Protein AF-A0A843VRK2-F1 (afdb_monomer)

Solvent-accessible surface area (backbone atoms only — not comparable to full-atom values): 10814 Å² total; per-residue (Å²): 115,76,70,59,56,54,51,54,52,50,52,51,48,55,54,48,51,53,49,52,50,52,53,49,50,50,49,50,52,51,49,48,57,48,50,57,52,66,73,68,62,77,89,75,84,83,73,92,74,79,99,64,87,64,80,55,66,66,62,36,52,56,46,48,55,54,50,51,53,52,49,52,51,52,51,49,52,48,22,69,77,65,75,38,92,42,76,49,79,44,76,44,101,82,72,52,76,46,75,50,42,76,67,56,57,67,60,54,50,52,51,46,50,55,53,52,54,67,62,30,80,81,56,84,84,60,64,62,65,55,47,50,55,54,49,48,54,52,50,51,53,50,49,53,52,51,54,50,51,53,37,43,76,72,71,38,79,58,89,80,57,53,72,68,58,48,54,52,50,51,52,51,51,52,51,52,49,52,50,64,74,71,107

Nearest PDB structures (foldseek):
  3p57-assembly1_D  TM=9.681E-01  e=3.710E-07  Homo sapiens
  1egw-assembly1_B  TM=9.717E-01  e=6.680E-07  Homo sapiens
  3p57-assembly1_I  TM=9.706E-01  e=7.613E-07  Homo sapiens
  6wc2-assembly2_C  TM=9.576E-01  e=6.258E-07  Homo sapiens
  1hbx-assembly1_A  TM=6.195E-01  e=8.417E-05  Homo sapiens

Mean predicted aligned error: 18.7 Å

Secondary structure (DSSP, 8-state):
-HHHHHHHHHHHHHHHHHHHHHHHHHHHHHHHHHHHHHHS---S------SS---SHHHHHHHHHHHHHHHHHHHHHHHHHHT---EEEEE-TTS-EEEEESS-HHHHHHHHHHHHHHHGGGS--SHHHHHHHHHHHHHHHHHHHHHHHHHHHTT-SGGGS-HHHHHHHHHHHHHHHHHHHH-

Foldseek 3Di:
DVVVVVVVVVVVVVVVVVVVVVVVVVVVVVVVVVVVVVVVDDDDDDDDDDPDDDPDPVVNVVVCVVVVVVVLVVQVCCCVVVVDWDKDWDADPVRDIDIDTPDDPVVVVVVCCVVVVVVCVVPDDPCVVVVVVVVVVVVVVVVVVVVVLVCVLVVHPCVVDDPVRVVVSVVVVVVVVVVVVVD

pLDDT: mean 79.75, std 17.17, range [44.34, 97.88]

Structure (mmCIF, N/CA/C/O backbone):
data_AF-A0A843VRK2-F1
#
_entry.id   AF-A0A843VRK2-F1
#
loop_
_atom_site.group_PDB
_atom_site.id
_atom_site.type_symbol
_atom_site.label_atom_id
_atom_site.label_alt_id
_atom_site.label_comp_id
_atom_site.label_asym_id
_atom_site.label_entity_id
_atom_site.label_seq_id
_atom_site.pdbx_PDB_ins_code
_atom_site.Cartn_x
_atom_site.Cartn_y
_atom_site.Cartn_z
_atom_site.occupancy
_atom_site.B_iso_or_equiv
_atom_site.auth_seq_id
_atom_site.auth_comp_id
_atom_site.auth_asym_id
_atom_site.auth_atom_id
_atom_site.pdbx_PDB_model_num
ATOM 1 N N . ARG A 1 1 ? -8.312 49.430 -3.676 1.00 52.38 1 ARG A N 1
ATOM 2 C CA . ARG A 1 1 ? -6.939 48.873 -3.662 1.00 52.38 1 ARG A CA 1
ATOM 3 C C . ARG A 1 1 ? -6.933 47.421 -3.197 1.00 52.38 1 ARG A C 1
ATOM 5 O O . ARG A 1 1 ? -6.592 46.606 -4.023 1.00 52.38 1 ARG A O 1
ATOM 12 N N . ARG A 1 2 ? -7.459 47.076 -2.011 1.00 51.38 2 ARG A N 1
ATOM 13 C CA . ARG A 1 2 ? -7.512 45.672 -1.534 1.00 51.38 2 ARG A CA 1
ATOM 14 C C . ARG A 1 2 ? -8.306 44.677 -2.403 1.00 51.38 2 ARG A C 1
ATOM 16 O O . ARG A 1 2 ? -7.932 43.524 -2.470 1.00 51.38 2 ARG A O 1
ATOM 23 N N . ARG A 1 3 ? -9.363 45.120 -3.098 1.00 48.84 3 ARG A N 1
ATOM 24 C CA . ARG A 1 3 ? -10.194 44.232 -3.938 1.00 48.84 3 ARG A CA 1
ATOM 25 C C . ARG A 1 3 ? -9.511 43.772 -5.237 1.00 48.84 3 ARG A C 1
ATOM 27 O O . ARG A 1 3 ? -9.837 42.711 -5.731 1.00 48.84 3 ARG A O 1
ATOM 34 N N . GLY A 1 4 ? -8.576 44.562 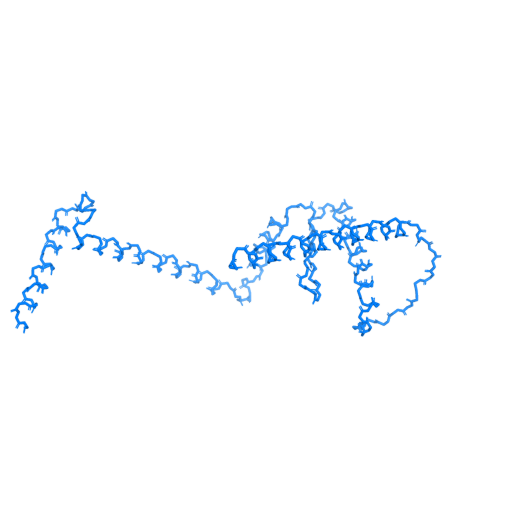-5.771 1.00 54.19 4 GLY A N 1
ATOM 35 C CA . GLY A 1 4 ? -7.845 44.192 -6.992 1.00 54.19 4 GLY A CA 1
ATOM 36 C C . GLY A 1 4 ? -6.691 43.223 -6.725 1.00 54.19 4 GLY A C 1
ATOM 37 O O . GLY A 1 4 ? -6.343 42.443 -7.595 1.00 54.19 4 GLY A O 1
ATOM 38 N N . GLU A 1 5 ? -6.135 43.239 -5.511 1.00 57.22 5 GLU A N 1
ATOM 39 C CA . GLU A 1 5 ? -5.071 42.311 -5.097 1.00 57.22 5 GLU A CA 1
ATOM 40 C C . GLU A 1 5 ? -5.627 40.894 -4.861 1.00 57.22 5 GLU A C 1
ATOM 42 O O . GLU A 1 5 ? -4.963 39.916 -5.187 1.00 57.22 5 GLU A O 1
ATOM 47 N N . GLU A 1 6 ? -6.864 40.775 -4.361 1.00 56.62 6 GLU A N 1
ATOM 48 C CA . GLU A 1 6 ? -7.552 39.482 -4.214 1.00 56.62 6 GLU A CA 1
ATOM 49 C C . GLU A 1 6 ? -7.932 38.869 -5.575 1.00 56.62 6 GLU A C 1
ATOM 51 O O . GLU A 1 6 ? -7.771 37.666 -5.763 1.00 56.62 6 GLU A O 1
ATOM 56 N N . GLU A 1 7 ? -8.365 39.689 -6.540 1.00 55.88 7 GLU A N 1
ATOM 57 C CA . GLU A 1 7 ? -8.680 39.236 -7.906 1.00 55.88 7 GLU A CA 1
ATOM 58 C C . GLU A 1 7 ? -7.418 38.747 -8.649 1.00 55.88 7 GLU A C 1
ATOM 60 O O . GLU A 1 7 ? -7.457 37.703 -9.298 1.00 55.88 7 GLU A O 1
ATOM 65 N N . GLU A 1 8 ? -6.271 39.419 -8.488 1.00 58.78 8 GLU A N 1
ATOM 66 C CA . GLU A 1 8 ? -4.993 38.978 -9.075 1.00 58.78 8 GLU A 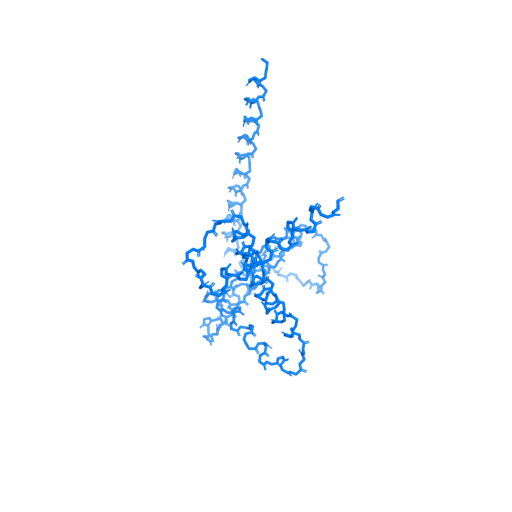CA 1
ATOM 67 C C . GLU A 1 8 ? -4.447 37.684 -8.429 1.00 58.78 8 GLU A C 1
ATOM 69 O O . GLU A 1 8 ? -3.868 36.837 -9.118 1.00 58.78 8 GLU A O 1
ATOM 74 N N . GLU A 1 9 ? -4.643 37.481 -7.119 1.00 63.19 9 GLU A N 1
ATOM 75 C CA . GLU A 1 9 ? -4.263 36.228 -6.448 1.00 63.19 9 GLU A CA 1
ATOM 76 C C . GLU A 1 9 ? -5.151 35.044 -6.860 1.00 63.19 9 GLU A C 1
ATOM 78 O O . GLU A 1 9 ? -4.657 33.918 -7.016 1.00 63.19 9 GLU A O 1
ATOM 83 N N . GLU A 1 10 ? -6.450 35.283 -7.049 1.00 63.47 10 GLU A N 1
ATOM 84 C CA . GLU A 1 10 ? -7.400 34.265 -7.498 1.00 63.47 10 GLU A CA 1
ATOM 85 C C . GLU A 1 10 ? -7.130 33.869 -8.959 1.00 63.47 10 GLU A C 1
ATOM 87 O O . GLU A 1 10 ? -7.030 32.676 -9.263 1.00 63.47 10 GLU A O 1
ATOM 92 N N . GLU A 1 11 ? -6.861 34.839 -9.840 1.00 62.69 11 GLU A N 1
ATOM 93 C CA . GLU A 1 11 ? -6.415 34.575 -11.214 1.00 62.69 11 GLU A CA 1
ATOM 94 C C . GLU A 1 11 ? -5.099 33.780 -11.254 1.00 62.69 11 GLU A C 1
ATOM 96 O O . GLU A 1 11 ? -4.959 32.841 -12.047 1.00 62.69 11 GLU A O 1
ATOM 101 N N . GLY A 1 12 ? -4.154 34.081 -10.357 1.00 66.69 12 GLY A N 1
ATOM 102 C CA . GLY A 1 12 ? -2.897 33.343 -10.228 1.00 66.69 12 GLY A CA 1
ATOM 103 C C . GLY A 1 12 ? -3.076 31.883 -9.790 1.00 66.69 12 GLY A C 1
ATOM 104 O O . GLY A 1 12 ? -2.354 31.002 -10.271 1.00 66.69 12 GLY A O 1
ATOM 105 N N . ARG A 1 13 ? -4.051 31.587 -8.916 1.00 64.69 13 ARG A N 1
ATOM 106 C CA . ARG A 1 13 ? -4.392 30.202 -8.534 1.00 64.69 13 ARG A CA 1
ATOM 107 C C . ARG A 1 13 ? -5.049 29.443 -9.673 1.00 64.69 13 ARG A C 1
ATOM 109 O O . ARG A 1 13 ? -4.614 28.333 -9.965 1.00 64.69 13 ARG A O 1
ATOM 116 N N . VAL A 1 14 ? -6.016 30.056 -10.351 1.00 65.50 14 VAL A N 1
ATOM 117 C CA . VAL A 1 14 ? -6.718 29.431 -11.481 1.00 65.50 14 VAL A CA 1
ATOM 118 C C . VAL A 1 14 ? -5.747 29.138 -12.630 1.00 65.50 14 VAL A C 1
ATOM 120 O O . VAL A 1 14 ? -5.799 28.067 -13.232 1.00 65.50 14 VAL A O 1
ATOM 123 N N . GLN A 1 15 ? -4.794 30.035 -12.907 1.00 62.19 15 GLN A N 1
ATOM 124 C CA . GLN A 1 15 ? -3.742 29.783 -13.898 1.00 62.19 15 GLN A CA 1
ATOM 125 C C . GLN A 1 15 ? -2.796 28.648 -13.490 1.00 62.19 15 GLN A C 1
ATOM 127 O O . GLN A 1 15 ? -2.329 27.897 -14.349 1.00 62.19 15 GLN A O 1
ATOM 132 N N . ARG A 1 16 ? -2.507 28.505 -12.193 1.00 64.25 16 ARG A N 1
ATOM 133 C CA . ARG A 1 16 ? -1.656 27.428 -11.682 1.00 64.25 16 ARG A CA 1
ATOM 134 C C . ARG A 1 16 ? -2.356 26.074 -11.737 1.00 64.25 16 ARG A C 1
ATOM 136 O O . ARG A 1 16 ? -1.746 25.125 -12.213 1.00 64.25 16 ARG A O 1
ATOM 143 N N . GLU A 1 17 ? -3.615 26.000 -11.318 1.00 63.44 17 GLU A N 1
ATOM 144 C CA . GLU A 1 17 ? -4.422 24.775 -11.390 1.00 63.44 17 GLU A CA 1
ATOM 145 C C . GLU A 1 17 ? -4.614 24.327 -12.839 1.00 63.44 17 GLU A C 1
ATOM 147 O O . GLU A 1 17 ? -4.363 23.171 -13.161 1.00 63.44 17 GLU A O 1
ATOM 152 N N . ARG A 1 18 ? -4.920 25.256 -13.751 1.00 59.31 18 ARG A N 1
ATOM 153 C CA . ARG A 1 18 ? -5.046 24.948 -15.182 1.00 59.31 18 ARG A CA 1
ATOM 154 C C . ARG A 1 18 ? -3.744 24.426 -15.793 1.00 59.31 18 ARG A C 1
ATOM 156 O O . ARG A 1 18 ? -3.765 23.528 -16.627 1.00 59.31 18 ARG A O 1
ATOM 163 N N . ARG A 1 19 ? -2.599 24.960 -15.359 1.00 64.31 19 ARG A N 1
ATOM 164 C CA . ARG A 1 19 ? -1.278 24.476 -15.778 1.00 64.31 19 ARG A CA 1
ATOM 165 C C . ARG A 1 19 ? -0.959 23.099 -15.194 1.00 64.31 19 ARG A C 1
ATOM 167 O O . ARG A 1 19 ? -0.334 22.289 -15.870 1.00 64.31 19 ARG A O 1
ATOM 174 N N . GLU A 1 20 ? -1.378 22.830 -13.961 1.00 65.00 20 GLU A N 1
ATOM 175 C CA . GLU A 1 20 ? -1.233 21.517 -13.327 1.00 65.00 20 GLU A CA 1
ATOM 176 C C . GLU A 1 20 ? -2.121 20.464 -14.022 1.00 65.00 20 GLU A C 1
ATOM 178 O O . GLU A 1 20 ? -1.639 19.368 -14.310 1.00 65.00 20 GLU A O 1
ATOM 183 N N . GLU A 1 21 ? -3.354 20.809 -14.404 1.00 65.44 21 GLU A N 1
ATOM 184 C CA . GLU A 1 21 ? -4.248 19.945 -15.192 1.00 65.44 21 GLU A CA 1
ATOM 185 C C . GLU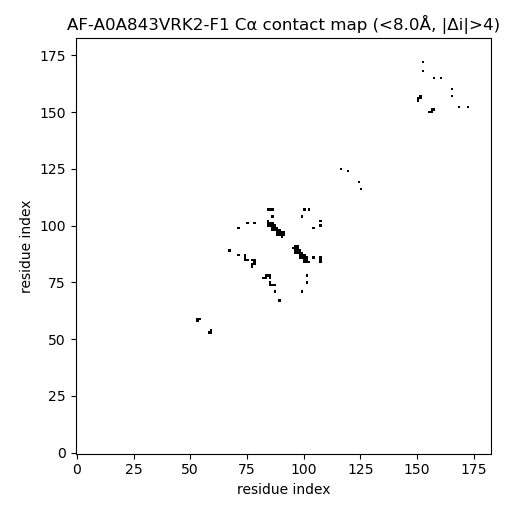 A 1 21 ? -3.710 19.672 -16.606 1.00 65.44 21 GLU A C 1
ATOM 187 O O . GLU A 1 21 ? -3.702 18.522 -17.053 1.00 65.44 21 GLU A O 1
ATOM 192 N N . GLU A 1 22 ? -3.191 20.691 -17.300 1.00 64.56 22 GLU A N 1
ATOM 193 C CA . GLU A 1 22 ? -2.545 20.526 -18.610 1.00 64.56 22 GLU A CA 1
ATOM 194 C C . GLU A 1 22 ? -1.286 19.644 -18.514 1.00 64.56 22 GLU A C 1
ATOM 196 O O . GLU A 1 22 ? -1.071 18.770 -19.359 1.00 64.56 22 GLU A O 1
ATOM 201 N N . GLU A 1 23 ? -0.477 19.796 -17.459 1.00 65.12 23 GLU A N 1
ATOM 202 C CA . GLU A 1 23 ? 0.675 18.924 -17.201 1.00 65.12 23 GLU A CA 1
ATOM 203 C C . GLU A 1 23 ? 0.248 17.474 -16.900 1.00 65.12 23 GLU A C 1
ATOM 205 O O . GLU A 1 23 ? 0.913 16.530 -17.349 1.00 65.12 23 GLU A O 1
ATOM 210 N N . GLU A 1 24 ? -0.870 17.262 -16.196 1.00 61.25 24 GLU A N 1
ATOM 211 C CA . GLU A 1 24 ? -1.428 15.930 -15.941 1.00 61.25 24 GLU A CA 1
ATOM 212 C C . GLU A 1 24 ? -2.008 15.275 -17.202 1.00 61.25 24 GLU A C 1
ATOM 214 O O . GLU A 1 24 ? -1.753 14.086 -17.442 1.00 61.25 24 GLU A O 1
ATOM 219 N N . GLU A 1 25 ? -2.732 16.019 -18.042 1.00 60.72 25 GLU A N 1
ATOM 220 C CA . GLU A 1 25 ? -3.236 15.532 -19.329 1.00 60.72 25 GLU A CA 1
ATOM 221 C C . GLU A 1 25 ? -2.097 15.229 -20.307 1.00 60.72 25 GLU A C 1
ATOM 223 O O . GLU A 1 25 ? -2.097 14.175 -20.957 1.00 60.72 25 GLU A O 1
ATOM 228 N N . GLU A 1 26 ? -1.068 16.077 -20.367 1.00 62.19 26 GLU A N 1
ATOM 229 C CA . GLU A 1 26 ? 0.138 15.795 -21.139 1.00 62.19 26 GLU A CA 1
ATOM 230 C C . GLU A 1 26 ? 0.871 14.561 -20.607 1.00 62.19 26 GLU A C 1
ATOM 232 O O . GLU A 1 26 ? 1.355 13.741 -21.396 1.00 62.19 26 GLU A O 1
ATOM 237 N N . GLU A 1 27 ? 0.944 14.374 -19.285 1.00 63.38 27 GLU A N 1
ATOM 238 C CA . GLU A 1 27 ? 1.549 13.186 -18.688 1.00 63.38 27 GLU A CA 1
ATOM 239 C C . GLU A 1 27 ? 0.720 11.930 -18.997 1.00 63.38 27 GLU A C 1
ATOM 241 O O . GLU A 1 27 ? 1.289 10.882 -19.323 1.00 63.38 27 GLU A O 1
ATOM 246 N N . LYS A 1 28 ? -0.613 12.021 -18.962 1.00 57.16 28 LYS A N 1
ATOM 247 C CA . LYS A 1 28 ? -1.547 10.941 -19.314 1.00 57.16 28 LYS A CA 1
ATOM 248 C C . LYS A 1 28 ? -1.437 10.580 -20.794 1.00 57.16 28 LYS A C 1
ATOM 250 O O . LYS A 1 28 ? -1.245 9.409 -21.117 1.00 57.16 28 LYS A O 1
ATOM 255 N N . SER A 1 29 ? -1.393 11.576 -21.671 1.00 46.78 29 SER A N 1
ATOM 256 C CA . SER A 1 29 ? -1.209 11.415 -23.114 1.00 46.78 29 SER A CA 1
ATOM 257 C C . SER A 1 29 ? 0.194 10.903 -23.472 1.00 46.78 29 SER A C 1
ATOM 259 O O . SER A 1 29 ? 0.362 10.070 -24.365 1.00 46.78 29 SER A O 1
ATOM 261 N N . ARG A 1 30 ? 1.245 11.321 -22.750 1.00 61.00 30 ARG A N 1
ATOM 262 C CA . ARG A 1 30 ? 2.599 10.743 -22.862 1.00 61.00 30 ARG A CA 1
ATOM 263 C C . ARG A 1 30 ? 2.634 9.301 -22.375 1.00 61.00 30 ARG A C 1
ATOM 265 O O . ARG A 1 30 ? 3.314 8.473 -22.979 1.00 61.00 30 ARG A O 1
ATOM 272 N N . ARG A 1 31 ? 1.918 8.976 -21.296 1.00 59.47 31 ARG A N 1
ATOM 273 C CA . ARG A 1 31 ? 1.791 7.605 -20.785 1.00 59.47 31 ARG A CA 1
ATOM 274 C C . ARG A 1 31 ? 1.047 6.728 -21.781 1.00 59.47 31 ARG A C 1
ATOM 276 O O . ARG A 1 31 ? 1.523 5.628 -22.028 1.00 59.47 31 ARG A O 1
ATOM 283 N N . GLU A 1 32 ? -0.034 7.209 -22.381 1.00 51.84 32 GLU A N 1
ATOM 284 C CA . GLU A 1 32 ? -0.831 6.490 -23.376 1.00 51.84 32 GLU A CA 1
ATOM 285 C C . GLU A 1 32 ? -0.050 6.259 -24.674 1.00 51.84 32 GLU A C 1
ATOM 287 O O . GLU A 1 32 ? 0.111 5.115 -25.100 1.00 51.84 32 GLU A O 1
ATOM 292 N N . ARG A 1 33 ? 0.598 7.298 -25.217 1.00 52.50 33 ARG A N 1
ATOM 293 C CA . ARG A 1 33 ? 1.517 7.165 -26.362 1.00 52.50 33 ARG A CA 1
ATOM 294 C C . ARG A 1 33 ? 2.674 6.208 -26.064 1.00 52.50 33 ARG A C 1
ATOM 296 O O . ARG A 1 33 ? 3.044 5.392 -26.906 1.00 52.50 33 ARG A O 1
ATOM 303 N N . ARG A 1 34 ? 3.202 6.223 -24.835 1.00 57.31 34 ARG A N 1
ATOM 304 C CA . ARG A 1 34 ? 4.221 5.259 -24.388 1.00 57.31 34 ARG A CA 1
ATOM 305 C C . ARG A 1 34 ? 3.659 3.847 -24.210 1.00 57.31 34 ARG A C 1
ATOM 307 O O . ARG A 1 34 ? 4.384 2.892 -24.461 1.00 57.31 34 ARG A O 1
ATOM 314 N N . TRP A 1 35 ? 2.409 3.688 -23.785 1.00 54.50 35 TRP A N 1
ATOM 315 C CA . TRP A 1 35 ? 1.731 2.393 -23.667 1.00 54.50 35 TRP A CA 1
ATOM 316 C C . TRP A 1 35 ? 1.506 1.748 -25.036 1.00 54.50 35 TRP A C 1
ATOM 318 O O . TRP A 1 35 ? 1.791 0.559 -25.189 1.00 54.50 35 TRP A O 1
ATOM 328 N N . VAL A 1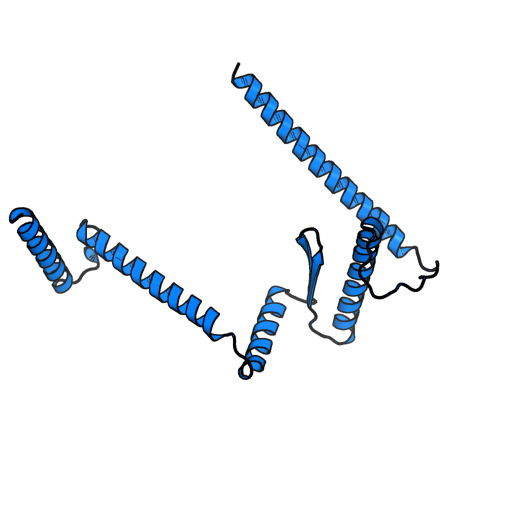 36 ? 1.091 2.536 -26.031 1.00 54.72 36 VAL A N 1
ATOM 329 C CA . VAL A 1 36 ? 0.977 2.105 -27.433 1.00 54.72 36 VAL A CA 1
ATOM 330 C C . VAL A 1 36 ? 2.347 1.672 -27.972 1.00 54.72 36 VAL A C 1
ATOM 332 O O . VAL A 1 36 ? 2.477 0.572 -28.505 1.00 54.72 36 VAL A O 1
ATOM 335 N N . TRP A 1 37 ? 3.405 2.447 -27.708 1.00 50.62 37 TRP A N 1
ATOM 336 C CA . TRP A 1 37 ? 4.785 2.089 -28.077 1.00 50.62 37 TRP A CA 1
ATOM 337 C C . TRP A 1 37 ? 5.283 0.803 -27.381 1.00 50.62 37 TRP A C 1
ATOM 339 O O . TRP A 1 37 ? 5.969 -0.018 -27.980 1.00 50.62 37 TRP A O 1
ATOM 349 N N . VAL A 1 38 ? 4.892 0.567 -26.122 1.00 54.47 38 VAL A N 1
ATOM 350 C CA . VAL A 1 38 ? 5.265 -0.630 -25.337 1.00 54.47 38 VAL A CA 1
ATOM 351 C C . VAL A 1 38 ? 4.582 -1.914 -25.830 1.00 54.47 38 VAL A C 1
ATOM 353 O O . VAL A 1 38 ? 5.122 -2.995 -25.599 1.00 54.47 38 VAL A O 1
ATOM 356 N N . ARG A 1 39 ? 3.433 -1.833 -26.515 1.00 52.06 39 ARG A N 1
ATOM 357 C CA . ARG A 1 39 ? 2.828 -2.995 -27.194 1.00 52.06 39 ARG A CA 1
ATOM 358 C C . ARG A 1 39 ? 3.506 -3.328 -28.532 1.00 52.06 39 ARG A C 1
ATOM 360 O O . ARG A 1 39 ? 3.461 -4.486 -28.925 1.00 52.06 39 ARG A O 1
ATOM 367 N N . GLY A 1 40 ? 4.152 -2.360 -29.189 1.00 44.34 40 GLY A N 1
ATOM 368 C CA . GLY A 1 40 ? 4.737 -2.509 -30.531 1.00 44.34 40 GLY A CA 1
ATOM 369 C C . GLY A 1 40 ? 6.233 -2.853 -30.605 1.00 44.34 40 GLY A C 1
ATOM 370 O O . GLY A 1 40 ? 6.760 -2.938 -31.704 1.00 44.34 40 GLY A O 1
ATOM 371 N N . LEU A 1 41 ? 6.934 -3.042 -29.480 1.00 47.88 41 LEU A N 1
ATOM 372 C CA . LEU A 1 41 ? 8.388 -3.296 -29.447 1.00 47.88 41 LEU A CA 1
ATOM 373 C C . LEU A 1 41 ? 8.743 -4.680 -28.914 1.00 47.88 41 LEU A C 1
ATOM 375 O O . LEU A 1 41 ? 9.440 -4.835 -27.903 1.00 47.88 41 LEU A O 1
ATOM 379 N N . GLY A 1 42 ? 8.276 -5.697 -29.625 1.00 50.59 42 GLY A N 1
ATOM 380 C CA . GLY A 1 42 ? 9.129 -6.860 -29.810 1.00 50.59 42 GLY A CA 1
ATOM 381 C C . GLY A 1 42 ? 10.350 -6.425 -30.624 1.00 50.59 42 GLY A C 1
ATOM 382 O O . GLY A 1 42 ? 10.204 -5.698 -31.595 1.00 50.59 42 GLY A O 1
ATOM 383 N N . GLU A 1 43 ? 11.534 -6.861 -30.195 1.00 50.25 43 GLU A N 1
ATOM 384 C CA . GLU A 1 43 ? 12.758 -6.909 -31.013 1.00 50.25 43 GLU A CA 1
ATOM 385 C C . GLU A 1 43 ? 13.581 -5.619 -31.194 1.00 50.25 43 GLU A C 1
ATOM 387 O O . GLU A 1 43 ? 13.815 -5.148 -32.295 1.00 50.25 43 GLU A O 1
ATOM 392 N N . MET A 1 44 ? 14.178 -5.125 -30.104 1.00 47.88 44 MET A N 1
ATOM 393 C CA . MET A 1 44 ? 15.571 -4.643 -30.127 1.00 47.88 44 MET A CA 1
ATOM 394 C C . MET A 1 44 ? 16.234 -5.057 -28.805 1.00 47.88 44 MET A C 1
ATOM 396 O O . MET A 1 44 ? 15.704 -4.805 -27.719 1.00 47.88 44 MET A O 1
ATOM 400 N N . GLY A 1 45 ? 17.340 -5.797 -28.905 1.00 57.81 45 GLY A N 1
ATOM 401 C CA . GLY A 1 45 ? 17.926 -6.617 -27.842 1.00 57.81 45 GLY A CA 1
ATOM 402 C C . GLY A 1 45 ? 18.104 -5.913 -26.493 1.00 57.81 45 GLY A C 1
ATOM 403 O O . GLY A 1 45 ? 18.675 -4.829 -26.383 1.00 57.81 45 GLY A O 1
ATOM 404 N N . ARG A 1 46 ? 17.633 -6.568 -25.427 1.00 67.75 46 ARG A N 1
ATOM 405 C CA . ARG A 1 46 ? 17.896 -6.164 -24.041 1.00 67.75 46 ARG A CA 1
ATOM 406 C C . ARG A 1 46 ? 19.378 -6.398 -23.732 1.00 67.75 46 ARG A C 1
ATOM 408 O O . ARG A 1 46 ? 19.780 -7.537 -23.520 1.00 67.75 46 ARG A O 1
ATOM 415 N N . GLY A 1 47 ? 20.180 -5.336 -23.678 1.00 76.06 47 GLY A N 1
ATOM 416 C CA . GLY A 1 47 ? 21.549 -5.418 -23.158 1.00 76.06 47 GLY A CA 1
ATOM 417 C C . GLY A 1 47 ? 21.570 -5.911 -21.704 1.00 76.06 47 GLY A C 1
ATOM 418 O O . GLY A 1 47 ? 20.658 -5.612 -20.926 1.00 76.06 47 GLY A O 1
ATOM 419 N N . ARG A 1 48 ? 22.600 -6.681 -21.329 1.00 81.62 48 ARG A N 1
ATOM 420 C CA . ARG A 1 48 ? 22.796 -7.144 -19.947 1.00 81.62 48 ARG A CA 1
ATOM 421 C C . ARG A 1 48 ? 23.063 -5.931 -19.051 1.00 81.62 48 ARG A C 1
ATOM 423 O O . ARG A 1 48 ? 23.896 -5.092 -19.372 1.00 81.62 48 ARG A O 1
ATOM 430 N N . VAL A 1 49 ? 22.345 -5.836 -17.935 1.00 87.31 49 VAL A N 1
ATOM 431 C CA . VAL A 1 49 ? 22.491 -4.755 -16.948 1.00 87.31 49 VAL A CA 1
ATOM 432 C C . VAL A 1 49 ? 22.946 -5.366 -15.630 1.00 87.31 49 VAL A C 1
ATOM 434 O O . VAL A 1 49 ? 22.401 -6.386 -15.209 1.00 87.31 49 VAL A O 1
ATOM 437 N N . GLU A 1 50 ? 23.923 -4.744 -14.975 1.00 91.81 50 GLU A N 1
ATOM 438 C CA . GLU A 1 50 ? 24.373 -5.141 -13.638 1.00 91.81 50 GLU A CA 1
ATOM 439 C C . GLU A 1 50 ? 23.262 -4.964 -12.592 1.00 91.81 50 GLU A C 1
ATOM 441 O O . GLU A 1 50 ? 22.482 -4.008 -12.640 1.00 91.81 50 GLU A O 1
ATOM 446 N N . LEU A 1 51 ? 23.198 -5.872 -11.614 1.00 93.44 51 LEU A N 1
ATOM 447 C CA . LEU A 1 51 ? 22.231 -5.795 -10.519 1.00 93.44 51 LEU A CA 1
ATOM 448 C C . LEU A 1 51 ? 22.723 -4.823 -9.437 1.00 93.44 51 LEU A C 1
ATOM 450 O O . LEU A 1 51 ? 23.126 -5.219 -8.350 1.00 93.44 51 LEU A O 1
ATOM 454 N N . LYS A 1 52 ? 22.698 -3.530 -9.764 1.00 95.31 52 LYS A N 1
ATOM 455 C CA . LYS A 1 52 ? 23.013 -2.425 -8.853 1.00 95.31 52 LYS A CA 1
ATOM 456 C C . LYS A 1 52 ? 22.048 -1.261 -9.052 1.00 95.31 52 LYS A C 1
ATOM 458 O O . LYS A 1 52 ? 21.299 -1.210 -10.033 1.00 95.31 52 LYS A O 1
ATOM 463 N N . ARG A 1 53 ? 22.053 -0.306 -8.120 1.00 93.88 53 ARG A N 1
ATOM 464 C CA . ARG A 1 53 ? 21.277 0.931 -8.261 1.00 93.88 53 ARG A CA 1
ATOM 465 C C . ARG A 1 53 ? 21.714 1.660 -9.538 1.00 93.88 53 ARG A C 1
ATOM 467 O O . ARG A 1 53 ? 22.893 1.889 -9.770 1.00 93.88 53 ARG A O 1
ATOM 474 N N . ILE A 1 54 ? 20.749 2.019 -10.383 1.00 94.44 54 ILE A N 1
ATOM 475 C CA . ILE A 1 54 ? 21.014 2.827 -11.580 1.00 94.44 54 ILE A CA 1
ATOM 476 C C . ILE A 1 54 ? 21.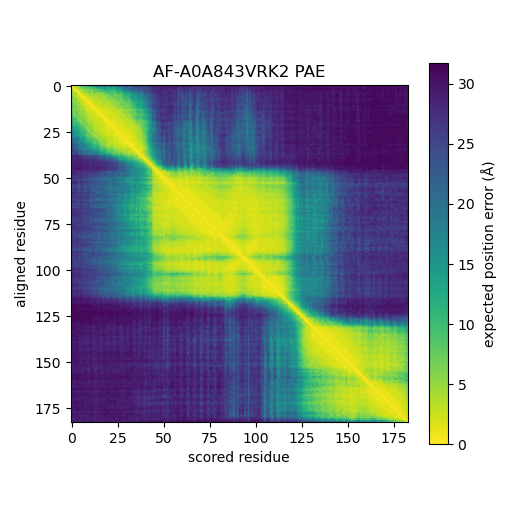220 4.269 -11.126 1.00 94.44 54 ILE A C 1
ATOM 478 O O . ILE A 1 54 ? 20.270 4.886 -10.644 1.00 94.44 54 ILE A O 1
ATOM 482 N N . GLU A 1 55 ? 22.420 4.815 -11.301 1.00 95.12 55 GLU A N 1
ATOM 483 C CA . GLU A 1 55 ? 22.746 6.171 -10.838 1.00 95.12 55 GLU A CA 1
ATOM 484 C C . GLU A 1 55 ? 22.033 7.260 -11.646 1.00 95.12 55 GLU A C 1
ATOM 486 O O . GLU A 1 55 ? 21.391 8.155 -11.081 1.00 95.12 55 GLU A O 1
ATOM 491 N N . ASN A 1 56 ? 22.035 7.126 -12.975 1.00 92.69 56 ASN A N 1
ATOM 492 C CA . ASN A 1 56 ? 21.367 8.071 -13.863 1.00 92.69 56 ASN A CA 1
ATOM 493 C C . ASN A 1 56 ? 19.852 8.120 -13.578 1.00 92.69 56 ASN A C 1
ATOM 495 O O . ASN A 1 56 ? 19.127 7.134 -13.751 1.00 92.69 56 ASN A O 1
ATOM 499 N N . LYS A 1 57 ? 19.366 9.301 -13.167 1.00 91.56 57 LYS A N 1
ATOM 500 C CA . LYS A 1 57 ? 17.971 9.535 -12.762 1.00 91.56 57 LYS A CA 1
ATOM 501 C C . LYS A 1 57 ? 16.967 9.245 -13.885 1.00 91.56 57 LYS A C 1
ATOM 503 O O . LYS A 1 57 ? 15.914 8.678 -13.597 1.00 91.56 57 LYS A O 1
ATOM 508 N N . ILE A 1 58 ? 17.284 9.595 -15.134 1.00 90.44 58 ILE A N 1
ATOM 509 C CA . ILE A 1 58 ? 16.395 9.404 -16.293 1.00 90.44 58 ILE A CA 1
ATOM 510 C C . ILE A 1 58 ? 16.271 7.909 -16.599 1.00 90.44 58 ILE A C 1
ATOM 512 O O . ILE A 1 58 ? 15.165 7.361 -16.612 1.00 90.44 58 ILE A O 1
ATOM 516 N N . ASN A 1 59 ? 17.407 7.215 -16.726 1.00 89.69 59 ASN A N 1
ATOM 517 C CA . ASN A 1 59 ? 17.429 5.772 -16.984 1.00 89.69 59 ASN A CA 1
ATOM 518 C C . ASN A 1 59 ? 16.755 4.988 -15.857 1.00 89.69 59 ASN A C 1
ATOM 520 O O . ASN A 1 59 ? 16.026 4.029 -16.121 1.00 89.69 59 ASN A O 1
ATOM 524 N N . ARG A 1 60 ? 16.939 5.414 -14.601 1.00 93.12 60 ARG A N 1
ATOM 525 C CA . ARG A 1 60 ? 16.273 4.808 -13.444 1.00 93.12 60 ARG A CA 1
ATOM 526 C C . ARG A 1 60 ? 14.756 4.969 -13.513 1.00 93.12 60 ARG A C 1
ATOM 528 O O . ARG A 1 60 ? 14.054 4.001 -13.248 1.00 93.12 60 ARG A O 1
ATOM 535 N N . GLN A 1 61 ? 14.239 6.136 -13.906 1.00 90.62 61 GLN A N 1
ATOM 536 C CA . GLN A 1 61 ? 12.792 6.359 -14.042 1.00 90.62 61 GLN A CA 1
ATOM 537 C C . GLN A 1 61 ? 12.177 5.524 -15.168 1.00 90.62 61 GLN A C 1
ATOM 539 O O . GLN A 1 61 ? 11.151 4.871 -14.965 1.00 90.62 61 GLN A O 1
ATOM 544 N N . VAL A 1 62 ? 12.821 5.493 -16.337 1.00 89.56 62 VAL A N 1
ATOM 545 C CA . VAL A 1 62 ? 12.363 4.673 -17.469 1.00 89.56 62 VAL A CA 1
ATOM 546 C C . VAL A 1 62 ? 12.403 3.187 -17.105 1.00 89.56 62 VAL A C 1
ATOM 548 O O . VAL A 1 62 ? 11.433 2.463 -17.337 1.00 89.56 62 VAL A O 1
ATOM 551 N N . THR A 1 63 ? 13.492 2.735 -16.477 1.00 92.19 63 THR A N 1
ATOM 552 C CA . THR A 1 63 ? 13.648 1.340 -16.047 1.00 92.19 63 THR A CA 1
ATOM 553 C C . THR A 1 63 ? 12.652 0.969 -14.958 1.00 92.19 63 THR A C 1
ATOM 555 O O . THR A 1 63 ? 12.051 -0.097 -15.050 1.00 92.19 63 THR A O 1
ATOM 558 N N . PHE A 1 64 ? 12.419 1.839 -13.970 1.00 93.19 64 PHE A N 1
ATOM 559 C CA . PHE A 1 64 ? 11.403 1.633 -12.938 1.00 93.19 64 PHE A CA 1
ATOM 560 C C . PHE A 1 64 ? 10.036 1.404 -13.572 1.00 93.19 64 PHE A C 1
ATOM 562 O O . PHE A 1 64 ? 9.393 0.404 -13.278 1.00 93.19 64 PHE A O 1
ATOM 569 N N . ALA A 1 65 ? 9.619 2.261 -14.506 1.00 91.38 65 ALA A N 1
ATOM 570 C CA . ALA A 1 65 ? 8.318 2.104 -15.137 1.00 91.38 65 ALA A CA 1
ATOM 571 C C . ALA A 1 65 ? 8.208 0.811 -15.962 1.00 91.38 65 ALA A C 1
ATOM 573 O O . ALA A 1 65 ? 7.192 0.121 -15.882 1.00 91.38 65 ALA A O 1
ATOM 574 N N . LYS A 1 66 ? 9.258 0.448 -16.716 1.00 89.38 66 LYS A N 1
ATOM 575 C CA . LYS A 1 66 ? 9.292 -0.810 -17.480 1.00 89.38 66 LYS A CA 1
ATOM 576 C C . LYS A 1 66 ? 9.264 -2.035 -16.559 1.00 89.38 66 LYS A C 1
ATOM 578 O O . LYS A 1 66 ? 8.453 -2.931 -16.773 1.00 89.38 66 LYS A O 1
ATOM 583 N N . ARG A 1 67 ? 10.116 -2.074 -15.527 1.00 94.44 67 ARG A N 1
ATOM 584 C CA . ARG A 1 67 ? 10.214 -3.205 -14.588 1.00 94.44 67 ARG A CA 1
ATOM 585 C C . ARG A 1 67 ? 8.974 -3.336 -13.715 1.00 94.44 67 ARG A C 1
ATOM 587 O O . ARG A 1 67 ? 8.479 -4.443 -13.584 1.00 94.44 67 ARG A O 1
ATOM 594 N N . ARG A 1 68 ? 8.431 -2.231 -13.198 1.00 95.56 68 ARG A N 1
ATOM 595 C CA . ARG A 1 68 ? 7.165 -2.214 -12.454 1.00 95.56 68 ARG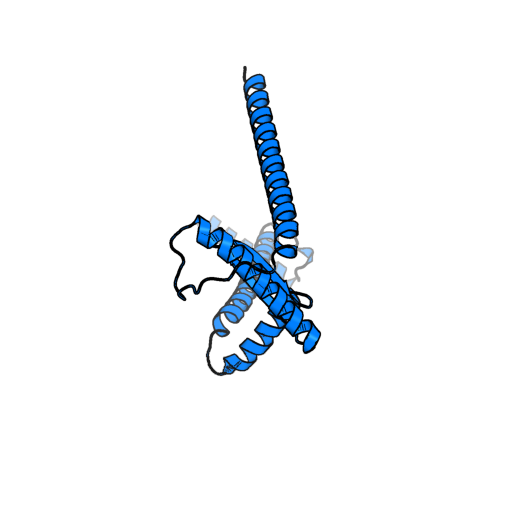 A CA 1
ATOM 596 C C . ARG A 1 68 ? 6.036 -2.797 -13.299 1.00 95.56 68 ARG A C 1
ATOM 598 O O . ARG A 1 68 ? 5.343 -3.689 -12.838 1.00 95.56 68 ARG A O 1
ATOM 605 N N . ASN A 1 69 ? 5.884 -2.350 -14.548 1.00 93.25 69 ASN A N 1
ATOM 606 C CA . ASN A 1 69 ? 4.849 -2.887 -15.437 1.00 93.25 69 ASN A CA 1
ATOM 607 C C . ASN A 1 69 ? 5.083 -4.371 -15.768 1.00 93.25 69 ASN A C 1
ATOM 609 O O . ASN A 1 69 ? 4.129 -5.137 -15.824 1.00 93.25 69 ASN A O 1
ATOM 613 N N . GLY A 1 70 ? 6.336 -4.787 -15.978 1.00 93.44 70 GLY A N 1
ATOM 614 C CA . GLY A 1 70 ? 6.673 -6.199 -16.179 1.00 93.44 70 GLY A CA 1
ATOM 615 C C . GLY A 1 70 ? 6.360 -7.064 -14.955 1.00 93.44 70 GLY A C 1
ATOM 616 O O . GLY A 1 70 ? 5.809 -8.148 -15.105 1.00 93.44 70 GLY A O 1
ATOM 617 N N . LEU A 1 71 ? 6.653 -6.564 -13.754 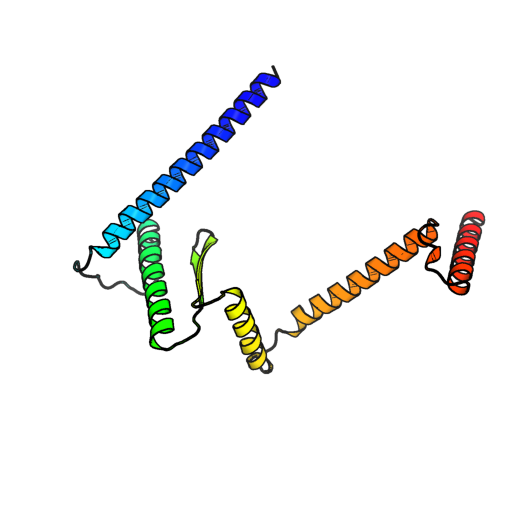1.00 95.56 71 LEU A N 1
ATOM 618 C CA . LEU A 1 71 ? 6.368 -7.240 -12.491 1.00 95.56 71 LEU A CA 1
ATOM 619 C C . LEU A 1 71 ? 4.861 -7.360 -12.244 1.00 95.56 71 LEU A C 1
ATOM 621 O O . LEU A 1 71 ? 4.397 -8.437 -11.896 1.00 95.56 71 LEU A O 1
ATOM 625 N N . LEU A 1 72 ? 4.097 -6.295 -12.506 1.00 93.94 72 LEU A N 1
ATOM 626 C CA . LEU A 1 72 ? 2.633 -6.309 -12.432 1.00 93.94 72 LEU A CA 1
ATOM 627 C C . LEU A 1 72 ? 2.029 -7.365 -13.364 1.00 93.94 72 LEU A C 1
ATOM 629 O O . LEU A 1 72 ? 1.174 -8.137 -12.944 1.00 93.94 72 LEU A O 1
ATOM 633 N N . LYS A 1 73 ? 2.519 -7.454 -14.609 1.00 94.94 73 LYS A N 1
ATOM 634 C CA . LYS A 1 73 ? 2.085 -8.499 -15.550 1.00 94.94 73 LYS A CA 1
ATOM 635 C C . LYS A 1 73 ? 2.394 -9.900 -15.027 1.00 94.94 73 LYS A C 1
ATOM 637 O O . LYS A 1 73 ? 1.539 -10.768 -15.105 1.00 94.94 73 LYS A O 1
ATOM 642 N N . LYS A 1 74 ? 3.585 -10.110 -14.461 1.00 95.62 74 LYS A N 1
ATOM 643 C CA . LYS A 1 74 ? 3.974 -11.408 -13.895 1.00 95.62 74 LYS A CA 1
ATOM 644 C C . LYS A 1 74 ? 3.143 -11.793 -12.672 1.00 95.62 74 LYS A C 1
ATOM 646 O O . LYS A 1 74 ? 2.750 -12.946 -12.562 1.00 95.62 74 LYS A O 1
ATOM 651 N N . ALA A 1 75 ? 2.847 -10.839 -11.792 1.00 96.12 75 ALA A N 1
ATOM 652 C CA . ALA A 1 75 ? 1.964 -11.053 -10.648 1.00 96.12 75 ALA A CA 1
ATOM 653 C C . ALA A 1 75 ? 0.541 -11.431 -11.094 1.00 96.12 75 ALA A C 1
ATOM 655 O O . ALA A 1 75 ? -0.051 -12.351 -10.538 1.00 96.12 75 ALA A O 1
ATOM 656 N N . TYR A 1 76 ? 0.027 -10.767 -12.134 1.00 95.44 76 TYR A N 1
ATOM 657 C CA . TYR A 1 76 ? -1.268 -11.094 -12.730 1.00 95.44 76 TYR A CA 1
ATOM 658 C C . TYR A 1 76 ? -1.282 -12.488 -13.369 1.00 95.44 76 TYR A C 1
ATOM 660 O O . TYR A 1 76 ? -2.168 -13.282 -13.070 1.00 95.44 76 TYR A O 1
ATOM 668 N N . GLU A 1 77 ? -0.283 -12.809 -14.199 1.00 95.69 77 GLU A N 1
ATOM 669 C CA . GLU A 1 77 ? -0.131 -14.142 -14.798 1.00 95.69 77 GLU A CA 1
ATOM 670 C C . GLU A 1 77 ? -0.120 -15.233 -13.721 1.00 95.69 77 GLU A C 1
ATOM 672 O O . GLU A 1 77 ? -0.854 -16.206 -13.839 1.00 95.69 77 GLU A O 1
ATOM 677 N N . LEU A 1 78 ? 0.661 -15.053 -12.651 1.00 96.50 78 LEU A N 1
ATOM 678 C CA . LEU A 1 78 ? 0.731 -16.010 -11.546 1.00 96.50 78 LEU A CA 1
ATOM 679 C C . LEU A 1 78 ? -0.624 -16.195 -10.856 1.00 96.50 78 LEU A C 1
ATOM 681 O O . LEU A 1 78 ? -1.022 -17.325 -10.583 1.00 96.50 78 LEU A O 1
ATOM 685 N N . SER A 1 79 ? -1.327 -15.094 -10.587 1.00 96.44 79 SER A N 1
ATOM 686 C CA . SER A 1 79 ? -2.632 -15.150 -9.937 1.00 96.44 79 SER A CA 1
ATOM 687 C C . SER A 1 79 ? -3.647 -15.932 -10.768 1.00 96.44 79 SER A C 1
ATOM 689 O O . SER A 1 79 ? -4.321 -16.801 -10.230 1.00 96.44 79 SER A O 1
ATOM 691 N N . VAL A 1 80 ? -3.705 -15.685 -12.080 1.00 95.31 80 VAL A N 1
ATOM 692 C CA . VAL A 1 80 ? -4.655 -16.363 -12.973 1.00 95.31 80 VAL A CA 1
ATOM 693 C C . VAL A 1 80 ? -4.269 -17.821 -13.222 1.00 95.31 80 VAL A C 1
ATOM 695 O O . VAL A 1 80 ? -5.129 -18.694 -13.192 1.00 95.31 80 VAL A O 1
ATOM 698 N N . LEU A 1 81 ? -2.989 -18.107 -13.481 1.00 97.62 81 LEU A N 1
ATOM 699 C CA . LEU A 1 81 ? -2.542 -19.454 -13.858 1.00 97.62 81 LEU A CA 1
ATOM 700 C C . LEU A 1 81 ? -2.591 -20.449 -12.698 1.00 97.62 81 LEU A C 1
ATOM 702 O O . LEU A 1 81 ? -2.780 -21.640 -12.930 1.00 97.62 81 LEU A O 1
ATOM 706 N N . CYS A 1 82 ? -2.378 -19.976 -11.472 1.00 97.88 82 CYS A N 1
ATOM 707 C CA . CYS A 1 82 ? -2.287 -20.831 -10.292 1.00 97.88 82 CYS A CA 1
ATOM 708 C C . CYS A 1 82 ? -3.436 -20.622 -9.299 1.00 97.88 82 CYS A C 1
ATOM 710 O O . CYS A 1 82 ? -3.363 -21.177 -8.207 1.00 97.88 82 CYS A O 1
ATOM 712 N N . ASP A 1 83 ? -4.442 -19.811 -9.647 1.00 94.94 83 ASP A N 1
ATOM 713 C CA . ASP A 1 83 ? -5.517 -19.370 -8.741 1.00 94.94 83 ASP A CA 1
ATOM 714 C C . ASP A 1 83 ? -4.977 -18.885 -7.381 1.00 94.94 83 ASP A C 1
ATOM 716 O O . ASP A 1 83 ? -5.475 -19.196 -6.299 1.00 94.94 83 ASP A O 1
ATOM 720 N N . ALA A 1 84 ? -3.859 -18.160 -7.438 1.00 94.81 84 ALA A N 1
ATOM 721 C CA . ALA A 1 84 ? -3.158 -17.682 -6.260 1.00 94.81 84 ALA A CA 1
ATOM 722 C C . ALA A 1 84 ? -3.619 -16.263 -5.912 1.00 94.81 84 ALA A C 1
ATOM 724 O O . ALA A 1 84 ? -3.709 -15.387 -6.781 1.00 94.81 84 ALA A O 1
ATOM 725 N N . GLU A 1 85 ? -3.843 -16.002 -4.622 1.00 94.19 85 GLU A N 1
ATOM 726 C CA . GLU A 1 85 ? -4.021 -14.636 -4.137 1.00 94.19 85 GLU A CA 1
ATOM 727 C C . GLU A 1 85 ? -2.665 -13.927 -4.099 1.00 94.19 85 GLU A C 1
ATOM 729 O O . GLU A 1 85 ? -1.746 -14.341 -3.391 1.00 94.19 85 GLU A O 1
ATOM 734 N N . VAL A 1 86 ? -2.536 -12.853 -4.876 1.00 95.44 86 VAL A N 1
ATOM 735 C CA . VAL A 1 86 ? -1.281 -12.111 -5.022 1.00 95.44 86 VAL A CA 1
ATOM 736 C C . VAL A 1 86 ? -1.546 -10.632 -4.783 1.00 95.44 86 VAL A C 1
ATOM 738 O O . VAL A 1 86 ? -2.422 -10.046 -5.417 1.00 95.44 86 VAL A O 1
ATOM 741 N N . ALA A 1 87 ? -0.743 -10.014 -3.917 1.00 96.00 87 ALA A N 1
ATOM 742 C CA . ALA A 1 87 ? -0.692 -8.567 -3.734 1.00 96.00 87 ALA A CA 1
ATOM 743 C C . ALA A 1 87 ? 0.736 -8.044 -3.937 1.00 96.00 87 ALA A C 1
ATOM 745 O O . ALA A 1 87 ? 1.714 -8.665 -3.523 1.00 96.00 87 ALA A O 1
ATOM 746 N N . LEU A 1 88 ? 0.853 -6.887 -4.585 1.00 96.19 88 LEU A N 1
ATOM 747 C CA . LEU A 1 88 ? 2.105 -6.197 -4.862 1.00 96.19 88 LEU A CA 1
ATOM 748 C C . LEU A 1 88 ? 1.941 -4.711 -4.551 1.00 96.19 88 LEU A C 1
ATOM 750 O O . LEU A 1 88 ? 1.041 -4.065 -5.081 1.00 96.19 88 LEU A O 1
ATOM 754 N N . ILE A 1 89 ? 2.856 -4.160 -3.757 1.00 96.12 89 ILE A N 1
ATOM 755 C CA . ILE A 1 89 ? 2.913 -2.733 -3.425 1.00 96.12 89 ILE A CA 1
ATOM 756 C C . ILE A 1 89 ? 4.315 -2.224 -3.764 1.00 96.12 89 ILE A C 1
ATOM 758 O O . ILE A 1 89 ? 5.319 -2.814 -3.369 1.00 96.12 89 ILE A O 1
ATOM 762 N N . VAL A 1 90 ? 4.397 -1.130 -4.520 1.00 95.81 90 VAL A N 1
ATOM 763 C CA . VAL A 1 90 ? 5.655 -0.520 -4.960 1.00 95.81 90 VAL A CA 1
ATOM 764 C C . VAL A 1 90 ? 5.644 0.971 -4.653 1.00 95.81 90 VAL A C 1
ATOM 766 O O . VAL A 1 90 ? 4.904 1.742 -5.264 1.00 95.81 90 VAL A O 1
ATOM 769 N N . PHE A 1 91 ? 6.549 1.397 -3.779 1.00 95.56 91 PHE A N 1
ATOM 770 C CA . PHE A 1 91 ? 6.798 2.808 -3.505 1.00 95.56 91 PHE A CA 1
ATOM 771 C C . PHE A 1 91 ? 7.883 3.341 -4.436 1.00 95.56 91 PHE A C 1
ATOM 773 O O . PHE A 1 91 ? 8.988 2.802 -4.526 1.00 95.56 91 PHE A O 1
ATOM 780 N N . SER A 1 92 ? 7.580 4.418 -5.153 1.00 92.25 92 SER A N 1
ATOM 781 C CA . SER A 1 92 ? 8.607 5.144 -5.897 1.00 92.25 92 SER A CA 1
ATOM 782 C C . SER A 1 92 ? 9.407 6.061 -4.976 1.00 92.25 92 SER A C 1
ATOM 784 O O . SER A 1 92 ? 8.912 6.534 -3.959 1.00 92.25 92 SER A O 1
ATOM 786 N N . SER A 1 93 ? 10.618 6.435 -5.395 1.00 87.31 93 SER A N 1
ATOM 787 C CA . SER A 1 93 ? 11.439 7.420 -4.672 1.00 87.31 93 SER A CA 1
ATOM 788 C C . SER A 1 93 ? 10.824 8.827 -4.608 1.00 87.31 93 SER A C 1
ATOM 790 O O . SER A 1 93 ? 11.418 9.714 -4.012 1.00 87.31 93 SER A O 1
ATOM 792 N N . ARG A 1 94 ? 9.691 9.058 -5.287 1.00 86.19 94 ARG A N 1
ATOM 793 C CA . ARG A 1 94 ? 8.907 10.301 -5.246 1.00 86.19 94 ARG A CA 1
ATOM 794 C C . ARG A 1 94 ? 7.686 10.189 -4.319 1.00 86.19 94 ARG A C 1
ATOM 796 O O . ARG A 1 94 ? 6.812 11.038 -4.386 1.00 86.19 94 ARG A O 1
ATOM 803 N N . GLY A 1 95 ? 7.561 9.104 -3.554 1.00 87.50 95 GLY A N 1
ATOM 804 C CA . GLY A 1 95 ? 6.420 8.862 -2.666 1.00 87.50 95 GLY A CA 1
ATOM 805 C C . GLY A 1 95 ? 5.155 8.342 -3.359 1.00 87.50 95 GLY A C 1
ATOM 806 O O . GLY A 1 95 ? 4.237 7.909 -2.676 1.00 87.50 95 GLY A O 1
ATOM 807 N N . LYS A 1 96 ? 5.096 8.302 -4.702 1.00 93.38 96 LYS A N 1
ATOM 808 C CA . LYS A 1 96 ? 3.949 7.706 -5.414 1.00 93.38 96 LYS A CA 1
ATOM 809 C C . LYS A 1 96 ? 3.894 6.196 -5.174 1.00 93.38 96 LYS A C 1
ATOM 811 O O . LYS A 1 96 ? 4.912 5.520 -5.386 1.00 93.38 96 LYS A O 1
ATOM 816 N N . VAL A 1 97 ? 2.715 5.706 -4.801 1.00 93.94 97 VAL A N 1
ATOM 817 C CA . VAL A 1 97 ? 2.397 4.289 -4.593 1.00 93.94 97 VAL A CA 1
ATOM 818 C C . VAL A 1 97 ? 1.862 3.689 -5.888 1.00 93.94 97 VAL A C 1
ATOM 820 O O . VAL A 1 97 ? 1.095 4.323 -6.609 1.00 93.94 97 VAL A O 1
ATOM 823 N N . TYR A 1 98 ? 2.291 2.470 -6.196 1.00 94.19 98 TYR A N 1
ATOM 824 C CA . TYR A 1 98 ? 1.721 1.651 -7.257 1.00 94.19 98 TYR A CA 1
ATOM 825 C C . TYR A 1 98 ? 1.385 0.293 -6.680 1.00 94.19 98 TYR A C 1
ATOM 827 O O . TYR A 1 98 ? 2.263 -0.364 -6.124 1.00 94.19 98 TYR A O 1
ATOM 835 N N . GLU A 1 99 ? 0.146 -0.134 -6.848 1.00 94.12 99 GLU A N 1
ATOM 836 C CA . GLU A 1 99 ? -0.340 -1.345 -6.213 1.00 94.12 99 GLU A CA 1
ATOM 837 C C . GLU A 1 99 ? -1.125 -2.232 -7.178 1.00 94.12 99 GLU A C 1
ATOM 839 O O . GLU A 1 99 ? -1.632 -1.776 -8.205 1.00 94.12 99 GLU A O 1
ATOM 844 N N . PHE A 1 100 ? -1.169 -3.519 -6.857 1.00 94.69 100 PHE A N 1
ATOM 845 C CA . PHE A 1 100 ? -1.963 -4.530 -7.538 1.00 94.69 100 PHE A CA 1
ATOM 846 C C . PHE A 1 100 ? -2.377 -5.597 -6.534 1.00 94.69 100 PHE A C 1
ATOM 848 O O . PHE A 1 100 ? -1.551 -6.053 -5.748 1.00 94.69 100 PHE A O 1
ATOM 855 N N . SER A 1 101 ? -3.637 -6.009 -6.585 1.00 94.50 101 SER A N 1
ATOM 856 C CA . SER A 1 101 ? -4.144 -7.192 -5.897 1.00 94.50 101 SER A CA 1
ATOM 857 C C . SER A 1 101 ? -5.011 -7.969 -6.877 1.00 94.50 101 SER A C 1
ATOM 859 O O . SER A 1 101 ? -5.719 -7.370 -7.688 1.00 94.50 101 SER A O 1
ATOM 861 N N . SER A 1 102 ? -4.953 -9.296 -6.808 1.00 92.19 102 SER A N 1
ATOM 862 C CA . SER A 1 102 ? -5.882 -10.168 -7.529 1.00 92.19 102 SER A CA 1
ATOM 863 C C . SER A 1 102 ? -7.328 -10.047 -7.029 1.00 92.19 102 SER A C 1
ATOM 865 O O . SER A 1 102 ? -8.254 -10.440 -7.732 1.00 92.19 102 SER A O 1
ATOM 867 N N . GLY A 1 103 ? -7.526 -9.486 -5.831 1.00 89.12 103 GLY A N 1
ATOM 868 C CA . GLY A 1 103 ? -8.825 -9.203 -5.233 1.00 89.12 103 GLY A CA 1
ATOM 869 C C . GLY A 1 103 ? -8.837 -7.841 -4.538 1.00 89.12 103 GLY A C 1
ATOM 870 O O . GLY A 1 103 ? -8.516 -6.814 -5.131 1.00 89.12 103 GLY A O 1
ATOM 871 N N . SER A 1 104 ? -9.235 -7.814 -3.265 1.00 90.75 104 SER A N 1
ATOM 872 C CA . SER A 1 104 ? -9.204 -6.591 -2.458 1.00 90.75 104 SER A CA 1
ATOM 873 C C . SER A 1 104 ? -7.874 -6.484 -1.724 1.00 90.75 104 SER A C 1
ATOM 875 O O . SER A 1 104 ? -7.567 -7.335 -0.891 1.00 90.75 104 SER A O 1
ATOM 877 N N . MET A 1 105 ? -7.130 -5.404 -1.980 1.00 92.12 105 MET A N 1
ATOM 878 C CA . MET A 1 105 ? -5.861 -5.123 -1.301 1.00 92.12 105 MET A CA 1
ATOM 879 C C . MET A 1 105 ? -5.999 -5.196 0.224 1.00 92.12 105 MET A C 1
ATOM 881 O O . MET A 1 105 ? -5.203 -5.859 0.881 1.00 92.12 105 MET A O 1
ATOM 885 N N . LEU A 1 106 ? -7.044 -4.575 0.779 1.00 91.25 106 LEU A N 1
ATOM 886 C CA . LEU A 1 106 ? -7.311 -4.590 2.218 1.00 91.25 106 LEU A CA 1
ATOM 887 C C . LEU A 1 106 ? -7.497 -6.016 2.746 1.00 91.25 106 LEU A C 1
ATOM 889 O O . LEU A 1 106 ? -6.853 -6.386 3.721 1.00 91.25 106 LEU A O 1
ATOM 893 N N . LYS A 1 107 ? -8.285 -6.852 2.058 1.00 91.94 107 LYS A N 1
ATOM 894 C CA . LYS A 1 107 ? -8.502 -8.251 2.467 1.00 91.94 107 LYS A CA 1
ATOM 895 C C . LYS A 1 107 ? -7.217 -9.075 2.417 1.00 91.94 107 LYS A C 1
ATOM 897 O O . LYS A 1 107 ? -6.971 -9.873 3.320 1.00 91.94 107 LYS A O 1
ATOM 902 N N . THR A 1 108 ? -6.393 -8.887 1.384 1.00 91.94 108 THR A N 1
ATOM 903 C CA . THR A 1 108 ? -5.109 -9.589 1.272 1.00 91.94 108 THR A CA 1
ATOM 904 C C . THR A 1 108 ? -4.145 -9.148 2.376 1.00 91.94 108 THR A C 1
ATOM 906 O O . THR A 1 108 ? -3.466 -9.986 2.965 1.00 91.94 108 THR A O 1
ATOM 909 N N . LEU A 1 109 ? -4.116 -7.853 2.712 1.00 92.31 109 LEU A N 1
ATOM 910 C CA . LEU A 1 109 ? -3.311 -7.319 3.814 1.00 92.31 109 LEU A CA 1
ATOM 911 C C . LEU A 1 109 ? -3.787 -7.815 5.183 1.00 92.31 109 LEU A C 1
ATOM 913 O O . LEU A 1 109 ? -2.961 -8.226 5.992 1.00 92.31 109 LEU A O 1
ATOM 917 N N . GLU A 1 110 ? -5.095 -7.835 5.435 1.00 89.69 110 GLU A N 1
ATOM 918 C CA . GLU A 1 110 ? -5.680 -8.395 6.661 1.00 89.69 110 GLU A CA 1
ATOM 919 C C . GLU A 1 110 ? -5.345 -9.884 6.811 1.00 89.69 110 GLU A C 1
ATOM 921 O O . GLU A 1 110 ? -4.934 -10.335 7.882 1.00 89.69 110 GLU A O 1
ATOM 926 N N . ARG A 1 111 ? -5.464 -10.657 5.722 1.00 89.50 111 ARG A N 1
ATOM 927 C CA . ARG A 1 111 ? -5.086 -12.076 5.693 1.00 89.50 111 ARG A CA 1
ATOM 928 C C . ARG A 1 111 ? -3.594 -12.256 5.950 1.00 89.50 111 ARG A C 1
ATOM 930 O O . ARG A 1 111 ? -3.228 -13.102 6.763 1.00 89.50 111 ARG A O 1
ATOM 937 N N . TYR A 1 112 ? -2.751 -11.449 5.303 1.00 89.50 112 TYR A N 1
ATOM 938 C CA . TYR A 1 112 ? -1.310 -11.454 5.535 1.00 89.50 112 TYR A CA 1
ATOM 939 C C . TYR A 1 112 ? -0.996 -11.171 6.998 1.00 89.50 112 TYR A C 1
ATOM 941 O O . TYR A 1 112 ? -0.277 -11.959 7.590 1.00 89.50 112 TYR A O 1
ATOM 949 N N . GLN A 1 113 ? -1.578 -10.128 7.599 1.00 86.81 113 GLN A N 1
ATOM 950 C CA . GLN A 1 113 ? -1.396 -9.827 9.018 1.00 86.81 113 GLN A CA 1
ATOM 951 C C . GLN A 1 113 ? -1.810 -11.024 9.876 1.00 86.81 113 GLN A C 1
ATOM 953 O O . GLN A 1 113 ? -1.020 -11.508 10.679 1.00 86.81 113 GLN A O 1
ATOM 958 N N . LYS A 1 114 ? -3.007 -11.578 9.667 1.00 86.06 114 LYS A N 1
ATOM 959 C CA . LYS A 1 114 ? -3.486 -12.735 10.433 1.00 86.06 114 LYS A CA 1
ATOM 960 C C . LYS A 1 114 ? -2.528 -13.933 10.354 1.00 86.06 114 LYS A C 1
ATOM 962 O O . LYS A 1 114 ? -2.241 -14.542 11.380 1.00 86.06 114 LYS A O 1
ATOM 967 N N . CYS A 1 115 ? -2.004 -14.239 9.167 1.00 81.81 115 CYS A N 1
ATOM 968 C CA . CYS A 1 115 ? -1.061 -15.339 8.951 1.00 81.81 115 CYS A CA 1
ATOM 969 C C . CYS A 1 115 ? 0.367 -15.021 9.429 1.00 81.81 115 CYS A C 1
ATOM 971 O O . CYS A 1 115 ? 1.048 -15.886 9.972 1.00 81.81 115 CYS A O 1
ATOM 973 N N . SER A 1 116 ? 0.841 -13.787 9.256 1.00 76.19 116 SER A N 1
ATOM 974 C CA . SER A 1 116 ? 2.166 -13.364 9.711 1.00 76.19 116 SER A CA 1
ATOM 975 C C . SER A 1 116 ? 2.222 -13.318 11.231 1.00 76.19 116 SER A C 1
ATOM 977 O O . SER A 1 116 ? 3.212 -13.742 11.815 1.00 76.19 116 SER A O 1
ATOM 979 N N . TYR A 1 117 ? 1.144 -12.870 11.882 1.00 57.69 117 TYR A N 1
ATOM 980 C CA . TYR A 1 117 ? 1.030 -12.869 13.337 1.00 57.69 1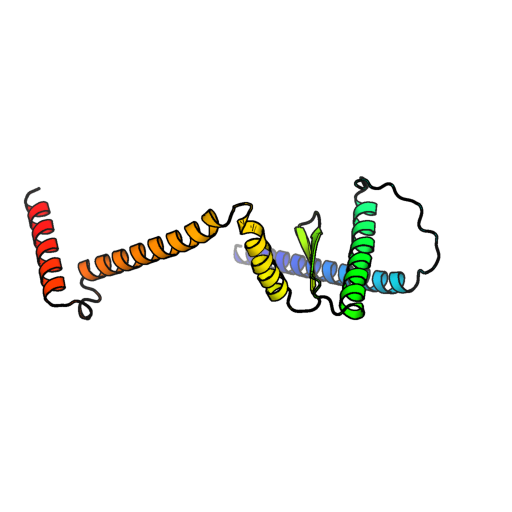17 TYR A CA 1
ATOM 981 C C . TYR A 1 117 ? 0.837 -14.280 13.908 1.00 57.69 117 TYR A C 1
ATOM 983 O O . TYR A 1 117 ? 1.384 -14.550 14.971 1.00 57.69 117 TYR A O 1
ATOM 991 N N . SER A 1 118 ? 0.176 -15.208 13.197 1.00 52.62 118 SER A N 1
ATOM 992 C CA . SER A 1 118 ? 0.134 -16.617 13.626 1.00 52.62 118 SER A CA 1
ATOM 993 C C . SER A 1 118 ? 1.496 -17.317 13.527 1.00 52.62 118 SER A C 1
ATOM 995 O O . SER A 1 118 ? 1.761 -18.247 14.276 1.00 52.62 118 SER A O 1
ATOM 997 N N . VAL A 1 119 ? 2.383 -16.874 12.628 1.00 49.41 119 VAL A N 1
ATOM 998 C CA . VAL A 1 119 ? 3.777 -17.360 12.551 1.00 49.41 119 VAL A CA 1
ATOM 999 C C . VAL A 1 119 ? 4.685 -16.630 13.561 1.00 49.41 119 VAL A C 1
ATOM 1001 O O . VAL A 1 119 ? 5.644 -17.207 14.078 1.00 49.41 119 VAL A O 1
ATOM 1004 N N . ALA A 1 120 ? 4.357 -15.382 13.909 1.00 46.81 120 ALA A N 1
ATOM 1005 C CA . ALA A 1 120 ? 5.091 -14.552 14.866 1.00 46.81 120 ALA A CA 1
ATOM 1006 C C . ALA A 1 120 ? 4.828 -14.878 16.351 1.00 46.81 120 ALA A C 1
ATOM 1008 O O . ALA A 1 120 ? 5.374 -14.194 17.216 1.00 46.81 120 ALA A O 1
ATOM 1009 N N . GLU A 1 121 ? 4.094 -15.946 16.687 1.00 47.38 121 GLU A N 1
ATOM 1010 C CA . GLU A 1 121 ? 4.123 -16.503 18.053 1.00 47.38 121 GLU A CA 1
ATOM 1011 C C . GLU A 1 121 ? 5.532 -16.974 18.466 1.00 47.38 121 GLU A C 1
ATOM 1013 O O . GLU A 1 121 ? 5.800 -17.149 19.652 1.00 47.38 121 GLU A O 1
ATOM 1018 N N . THR A 1 122 ? 6.472 -17.092 17.519 1.00 50.25 122 THR A N 1
ATOM 1019 C CA . THR A 1 122 ? 7.885 -17.375 17.819 1.00 50.25 122 THR A CA 1
ATOM 1020 C C . THR A 1 122 ? 8.787 -16.136 17.910 1.00 50.25 122 THR A C 1
ATOM 1022 O O . THR A 1 122 ? 9.852 -16.233 18.516 1.00 50.25 122 THR A O 1
ATOM 1025 N N . VAL A 1 123 ? 8.395 -14.959 17.394 1.00 51.09 123 VAL A N 1
ATOM 1026 C CA . VAL A 1 123 ? 9.221 -13.732 17.455 1.00 51.09 123 VAL A CA 1
ATOM 1027 C C . VAL A 1 123 ? 8.333 -12.476 17.530 1.00 51.09 123 VAL A C 1
ATOM 1029 O O . VAL A 1 123 ? 7.846 -11.957 16.532 1.00 51.09 123 VAL A O 1
ATOM 1032 N N . VAL A 1 124 ? 8.134 -12.000 18.759 1.00 49.56 124 VAL A N 1
ATOM 1033 C CA . VAL A 1 124 ? 7.440 -10.769 19.197 1.00 49.56 124 VAL A CA 1
ATOM 1034 C C . VAL A 1 124 ? 7.757 -9.556 18.292 1.00 49.56 124 VAL A C 1
ATOM 1036 O O . VAL A 1 124 ? 8.934 -9.235 18.129 1.00 49.56 124 VAL A O 1
ATOM 1039 N N . PRO A 1 125 ? 6.738 -8.871 17.709 1.00 49.06 125 PRO A N 1
ATOM 1040 C CA . PRO A 1 125 ? 6.152 -7.685 18.351 1.00 49.06 125 PRO A CA 1
ATOM 1041 C C . PRO A 1 125 ? 4.639 -7.521 18.069 1.00 49.06 125 PRO A C 1
ATOM 1043 O O . PRO A 1 125 ? 4.218 -6.797 17.172 1.00 49.06 125 PRO A O 1
ATOM 1046 N N . SER A 1 126 ? 3.794 -8.181 18.871 1.00 48.88 126 SER A N 1
ATOM 1047 C CA . SER A 1 126 ? 2.340 -7.906 18.954 1.00 48.88 126 SER A CA 1
ATOM 1048 C C . SER A 1 126 ? 1.923 -7.303 20.301 1.00 48.88 126 SER A C 1
ATOM 1050 O O . SER A 1 126 ? 0.805 -6.802 20.430 1.00 48.88 126 SER A O 1
ATOM 1052 N N . LYS A 1 127 ? 2.797 -7.331 21.316 1.00 55.22 127 LYS A N 1
ATOM 1053 C CA . LYS A 1 127 ? 2.459 -6.799 22.643 1.00 55.22 127 LYS A CA 1
ATOM 1054 C C . LYS A 1 127 ? 2.251 -5.289 22.614 1.00 55.22 127 LYS A C 1
ATOM 1056 O O . LYS A 1 127 ? 1.334 -4.814 23.263 1.00 55.22 127 LYS A O 1
ATOM 1061 N N . GLU A 1 128 ? 3.034 -4.543 21.840 1.00 54.22 128 GLU A N 1
ATOM 1062 C CA . GLU A 1 128 ? 2.949 -3.080 21.847 1.00 54.22 128 GLU A CA 1
ATOM 1063 C C . GLU A 1 128 ? 1.672 -2.563 21.185 1.00 54.22 128 GLU A C 1
ATOM 1065 O O . GLU A 1 128 ? 0.968 -1.775 21.798 1.00 54.22 128 GLU A O 1
ATOM 1070 N N . THR A 1 129 ? 1.301 -3.023 19.988 1.00 57.78 129 THR A N 1
ATOM 1071 C CA . THR A 1 129 ? 0.111 -2.495 19.293 1.00 57.78 129 THR A CA 1
ATOM 1072 C C . THR A 1 129 ? -1.200 -2.892 19.981 1.00 57.78 129 THR A C 1
ATOM 1074 O O . THR A 1 129 ? -2.104 -2.063 20.089 1.00 57.78 129 THR A O 1
ATOM 1077 N N . GLN A 1 130 ? -1.301 -4.123 20.503 1.00 61.56 130 GLN A N 1
ATOM 1078 C CA . GLN A 1 130 ? -2.451 -4.523 21.325 1.00 61.56 130 GLN A CA 1
ATOM 1079 C C . GLN A 1 130 ? -2.485 -3.766 22.660 1.00 61.56 130 GLN A C 1
ATOM 1081 O O . GLN A 1 130 ? -3.555 -3.319 23.069 1.00 61.56 130 GLN A O 1
ATOM 1086 N N . SER A 1 131 ? -1.325 -3.545 23.290 1.00 70.31 131 SER A N 1
ATOM 1087 C CA . SER A 1 131 ? -1.201 -2.706 24.489 1.00 70.31 131 SER A CA 1
ATOM 1088 C C . SER A 1 131 ? -1.648 -1.266 24.222 1.00 70.31 131 SER A C 1
ATOM 1090 O O . SER A 1 131 ? -2.446 -0.727 24.978 1.00 70.31 131 SER A O 1
ATOM 1092 N N . TRP A 1 132 ? -1.240 -0.659 23.104 1.00 70.88 132 TRP A N 1
ATOM 1093 C CA . TRP A 1 132 ? -1.626 0.707 22.738 1.00 70.88 132 TRP A CA 1
ATOM 1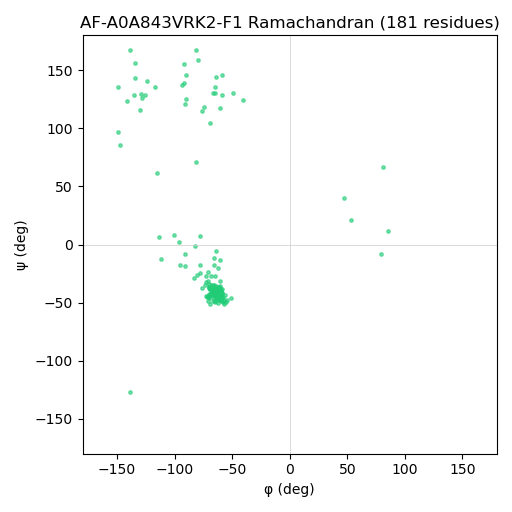094 C C . TRP A 1 132 ? -3.122 0.855 22.472 1.00 70.88 132 TRP A C 1
ATOM 1096 O O . TRP A 1 132 ? -3.712 1.847 22.891 1.00 70.88 132 TRP A O 1
ATOM 1106 N N . TYR A 1 133 ? -3.754 -0.116 21.808 1.00 77.12 133 TYR A N 1
ATOM 1107 C CA . TYR A 1 133 ? -5.203 -0.087 21.603 1.00 77.12 133 TYR A CA 1
ATOM 1108 C C . TYR A 1 133 ? -5.962 -0.250 22.928 1.00 77.12 133 TYR A C 1
ATOM 1110 O O . TYR A 1 133 ? -6.932 0.464 23.182 1.00 77.12 133 TYR A O 1
ATOM 1118 N N . GLN A 1 134 ? -5.487 -1.136 23.807 1.00 82.00 134 GLN A N 1
ATOM 1119 C CA . GLN A 1 134 ? -6.065 -1.329 25.134 1.00 82.00 134 GLN A CA 1
ATOM 1120 C C . GLN A 1 134 ? -5.889 -0.088 26.025 1.00 82.00 134 GLN A C 1
ATOM 1122 O O . GLN A 1 134 ? -6.839 0.333 26.685 1.00 82.00 134 GLN A O 1
ATOM 1127 N N . GLU A 1 135 ? -4.715 0.544 25.997 1.00 85.06 135 GLU A N 1
ATOM 1128 C CA . GLU A 1 135 ? -4.439 1.797 26.705 1.00 85.06 135 GLU A CA 1
ATOM 1129 C C . GLU A 1 135 ? -5.234 2.969 26.123 1.00 85.06 135 GLU A C 1
ATOM 1131 O O . GLU A 1 135 ? -5.778 3.769 26.880 1.00 85.06 135 GLU A O 1
ATOM 1136 N N . TYR A 1 136 ? -5.412 3.039 24.801 1.00 89.94 136 TYR A N 1
ATOM 1137 C CA . TYR A 1 136 ? -6.301 4.015 24.171 1.00 89.94 136 TYR A CA 1
ATOM 1138 C C . TYR A 1 136 ? -7.744 3.862 24.666 1.00 89.94 136 TYR A C 1
ATOM 1140 O O . TYR A 1 136 ? -8.354 4.848 25.080 1.00 89.94 136 TYR A O 1
ATOM 1148 N N . LEU A 1 137 ? -8.287 2.639 24.676 1.00 90.31 137 LEU A N 1
ATOM 1149 C CA . LEU A 1 137 ? -9.643 2.377 25.172 1.00 90.31 137 LEU A CA 1
ATOM 1150 C C . LEU A 1 137 ? -9.781 2.725 26.658 1.00 90.31 137 LEU A C 1
ATOM 1152 O O . LEU A 1 137 ? -10.763 3.352 27.061 1.00 90.31 137 LEU A O 1
ATOM 1156 N N . ARG A 1 138 ? -8.777 2.377 27.468 1.00 94.00 138 ARG A N 1
ATOM 1157 C CA . ARG A 1 138 ? -8.724 2.721 28.893 1.00 94.00 138 ARG A CA 1
ATOM 1158 C C . ARG A 1 138 ? -8.701 4.233 29.104 1.00 94.00 138 ARG A C 1
ATOM 1160 O O . ARG A 1 138 ? -9.448 4.747 29.937 1.00 94.00 138 ARG A O 1
ATOM 1167 N N . LEU A 1 139 ? -7.862 4.950 28.360 1.00 94.50 139 LEU A N 1
ATOM 1168 C CA . LEU A 1 139 ? -7.733 6.400 28.461 1.00 94.50 139 LEU A CA 1
ATOM 1169 C C . LEU A 1 139 ? -9.012 7.100 27.995 1.00 94.50 139 LEU A C 1
ATOM 1171 O O . LEU A 1 139 ? -9.495 7.995 28.683 1.00 94.50 139 LEU A O 1
ATOM 1175 N N . LYS A 1 140 ? -9.606 6.640 26.890 1.00 95.88 140 LYS A N 1
ATOM 1176 C CA . LYS A 1 140 ? -10.891 7.132 26.385 1.00 95.88 140 LYS A CA 1
ATOM 1177 C C . LYS A 1 140 ? -11.996 6.982 27.432 1.00 95.88 140 LYS A C 1
ATOM 1179 O O . LYS A 1 140 ? -12.675 7.959 27.730 1.00 95.88 140 LYS A O 1
ATOM 1184 N N . GLY A 1 141 ? -12.112 5.809 28.059 1.00 94.62 141 GLY A N 1
ATOM 1185 C CA . GLY A 1 141 ? -13.079 5.586 29.136 1.00 94.62 141 GLY A CA 1
ATOM 1186 C C . GLY A 1 141 ? -12.862 6.523 30.330 1.00 94.62 141 GLY A C 1
ATOM 1187 O O . GLY A 1 141 ? -13.817 7.085 30.859 1.00 94.62 141 GLY A O 1
ATOM 1188 N N . ARG A 1 142 ? -11.604 6.768 30.725 1.00 96.06 142 ARG A N 1
ATOM 1189 C CA . ARG A 1 142 ? -11.289 7.735 31.793 1.00 96.06 142 ARG A CA 1
ATOM 1190 C C . ARG A 1 142 ? -11.701 9.161 31.431 1.00 96.06 142 ARG A C 1
ATOM 1192 O O . ARG A 1 142 ? -12.233 9.857 32.290 1.00 96.06 142 ARG A O 1
ATOM 1199 N N . VAL A 1 143 ? -11.457 9.589 30.193 1.00 96.50 143 VAL A N 1
ATOM 1200 C CA . VAL A 1 143 ? -11.850 10.921 29.711 1.00 96.50 143 VAL A CA 1
ATOM 1201 C C . VAL A 1 143 ? -13.367 11.074 29.736 1.00 96.50 143 VAL A C 1
ATOM 1203 O O . VAL A 1 143 ? -13.854 12.058 30.280 1.00 96.50 143 VAL A O 1
ATOM 1206 N N . GLU A 1 144 ? -14.112 10.085 29.241 1.00 95.19 144 GLU A N 1
ATOM 1207 C CA . GLU A 1 144 ? -15.579 10.116 29.255 1.00 95.19 144 GLU A CA 1
ATOM 1208 C C . GLU A 1 144 ? -16.137 10.211 30.683 1.00 95.19 144 GLU A C 1
ATOM 1210 O O . GLU A 1 144 ? -17.036 11.009 30.945 1.00 95.19 144 GLU A O 1
ATOM 1215 N N . THR A 1 145 ? -15.581 9.450 31.631 1.00 92.88 145 THR A N 1
ATOM 1216 C CA . THR A 1 145 ? -15.997 9.516 33.041 1.00 92.88 145 THR A CA 1
ATOM 1217 C C . THR A 1 145 ? -15.677 10.871 33.672 1.00 92.88 145 THR A C 1
ATOM 1219 O O . THR A 1 145 ? -16.519 11.430 34.373 1.00 92.88 145 THR A O 1
ATOM 1222 N N . LEU A 1 146 ? -14.490 11.433 33.410 1.00 94.06 146 LEU A N 1
ATOM 1223 C CA . LEU A 1 146 ? -14.111 12.755 33.921 1.00 94.06 146 LEU A CA 1
ATOM 1224 C C . LEU A 1 146 ? -14.986 13.866 33.332 1.00 94.06 146 LEU A C 1
ATOM 1226 O O . LEU A 1 146 ? -15.444 14.733 34.068 1.00 94.06 146 LEU A O 1
ATOM 1230 N N . GLN A 1 147 ? -15.272 13.811 32.031 1.00 94.50 147 GLN A N 1
ATOM 1231 C CA . GLN A 1 147 ? -16.165 14.761 31.366 1.00 94.50 147 GLN A CA 1
ATOM 1232 C C . GLN A 1 147 ? -17.600 14.661 31.892 1.00 94.50 147 GLN A C 1
ATOM 1234 O O . GLN A 1 147 ? -18.257 15.682 32.082 1.00 94.50 147 GLN A O 1
ATOM 1239 N N . ARG A 1 148 ? -18.100 13.448 32.167 1.00 91.88 148 ARG A N 1
ATOM 1240 C CA . ARG A 1 148 ? -19.398 13.261 32.838 1.00 91.88 148 ARG A CA 1
ATOM 1241 C C . ARG A 1 148 ? -19.397 13.876 34.236 1.00 91.88 148 ARG A C 1
ATOM 1243 O O . ARG A 1 148 ? -20.293 14.647 34.542 1.00 91.88 148 ARG A O 1
ATOM 1250 N N . SER A 1 149 ? -18.373 13.602 35.043 1.00 89.94 149 SER A N 1
ATOM 1251 C CA . SER A 1 149 ? -18.255 14.162 36.395 1.00 89.94 149 SER A CA 1
ATOM 1252 C C . SER A 1 149 ? -18.207 15.695 36.395 1.00 89.94 149 SER A C 1
ATOM 1254 O O . SER A 1 149 ? -18.924 16.335 37.160 1.00 89.94 149 SER A O 1
ATOM 1256 N N . GLN A 1 150 ? -17.436 16.297 35.483 1.00 91.81 150 GLN A N 1
ATOM 1257 C CA . GLN A 1 150 ? -17.377 17.751 35.328 1.00 91.81 150 GLN A CA 1
ATOM 1258 C C . GLN A 1 150 ? -18.754 18.350 35.016 1.00 91.81 150 GLN A C 1
ATOM 1260 O O . GLN A 1 150 ? -19.134 19.340 35.633 1.00 91.81 150 GLN A O 1
ATOM 1265 N N . ARG A 1 151 ? -19.506 17.749 34.088 1.00 92.38 151 ARG A N 1
ATOM 1266 C CA . ARG A 1 151 ? -20.866 18.194 33.747 1.00 92.38 151 ARG A CA 1
ATOM 1267 C C . ARG A 1 151 ? -21.814 18.093 34.939 1.00 92.38 151 ARG A C 1
ATOM 1269 O O . ARG A 1 151 ? -22.500 19.063 35.242 1.00 92.38 151 ARG A O 1
ATOM 1276 N N . ASN A 1 152 ? -21.756 16.991 35.685 1.00 91.31 152 ASN A N 1
ATOM 1277 C CA . ASN A 1 152 ? -22.559 16.817 36.897 1.00 91.31 152 ASN A CA 1
ATOM 1278 C C . ASN A 1 152 ? -22.243 17.893 37.951 1.00 91.31 152 ASN A C 1
ATOM 1280 O O . ASN A 1 152 ? -23.156 18.463 38.541 1.00 91.31 152 ASN A O 1
ATOM 1284 N N . LEU A 1 153 ? -20.963 18.225 38.159 1.00 88.62 153 LEU A N 1
ATOM 1285 C CA . LEU A 1 153 ? -20.546 19.305 39.067 1.00 88.62 153 LEU A CA 1
ATOM 1286 C C . LEU A 1 153 ? -21.012 20.695 38.607 1.00 88.62 153 LEU A C 1
ATOM 1288 O O . LEU A 1 153 ? -21.206 21.578 39.438 1.00 88.62 153 LEU A O 1
ATOM 1292 N N . LEU A 1 154 ? -21.203 20.890 37.300 1.00 90.25 154 LEU A N 1
ATOM 1293 C CA . LEU A 1 154 ? -21.788 22.102 36.719 1.00 90.25 154 LEU A CA 1
ATOM 1294 C C . LEU A 1 154 ? -23.329 22.100 36.747 1.00 90.25 154 LEU A C 1
ATOM 1296 O O . LEU A 1 154 ? -23.944 23.079 36.334 1.00 90.25 154 LEU A O 1
ATOM 1300 N N . GLY A 1 155 ? -23.953 21.033 37.257 1.00 88.06 155 GLY A N 1
ATOM 1301 C CA . GLY A 1 155 ? -25.406 20.884 37.348 1.00 88.06 155 GLY A CA 1
ATOM 1302 C C . GLY A 1 155 ? -26.076 20.340 36.081 1.00 88.06 155 GLY A C 1
ATOM 1303 O O . GLY A 1 155 ? -27.301 20.377 35.977 1.00 88.06 155 GLY A O 1
ATOM 1304 N N . GLU A 1 156 ? -25.304 19.832 35.121 1.00 90.06 156 GLU A N 1
ATOM 1305 C CA . GLU A 1 156 ? -25.797 19.235 33.874 1.00 90.06 156 GLU A CA 1
ATOM 1306 C C . GLU A 1 156 ? -25.995 17.710 34.014 1.00 90.06 156 GLU A C 1
ATOM 1308 O O . GLU A 1 156 ? -25.355 17.069 34.843 1.00 90.06 156 GLU A O 1
ATOM 1313 N N . ASP A 1 157 ? -26.873 17.107 33.197 1.00 86.12 157 ASP A N 1
ATOM 1314 C CA . ASP A 1 157 ? -27.091 15.645 33.077 1.00 86.12 157 ASP A CA 1
ATOM 1315 C C . ASP A 1 157 ? -27.393 14.856 34.380 1.00 86.12 157 ASP A C 1
ATOM 1317 O O . ASP A 1 157 ? -27.305 13.622 34.421 1.00 86.12 157 ASP A O 1
ATOM 1321 N N . LEU A 1 158 ? -27.864 15.541 35.429 1.00 85.75 158 LEU A N 1
ATOM 1322 C CA . LEU A 1 158 ? -28.154 14.956 36.749 1.00 85.75 158 LEU A CA 1
ATOM 1323 C C . LEU A 1 158 ? -29.249 13.877 36.749 1.00 85.75 158 LEU A C 1
ATOM 1325 O O . LEU A 1 158 ? -29.291 13.051 37.654 1.00 85.75 158 LEU A O 1
ATOM 1329 N N . GLY A 1 159 ? -30.116 13.839 35.732 1.00 85.81 159 GLY A N 1
ATOM 1330 C CA . GLY A 1 159 ? -31.189 12.840 35.626 1.00 85.81 159 GLY A CA 1
ATOM 1331 C C . GLY A 1 159 ? -30.700 11.399 35.435 1.00 85.81 159 GLY A C 1
ATOM 1332 O O . GLY A 1 159 ? -31.495 10.469 35.531 1.00 85.81 159 GLY A O 1
ATOM 1333 N N . SER A 1 160 ? -29.407 11.209 35.155 1.00 84.00 160 SER A N 1
ATOM 1334 C CA . SER A 1 160 ? -28.780 9.890 35.015 1.00 84.00 160 SER A CA 1
ATOM 1335 C C . SER A 1 160 ? -28.195 9.333 36.321 1.00 84.00 160 SER A C 1
ATOM 1337 O O . SER A 1 160 ? -27.793 8.170 36.345 1.00 84.00 160 SER A O 1
ATOM 1339 N N . LEU A 1 161 ? -28.155 10.139 37.388 1.00 86.69 161 LEU A N 1
ATOM 1340 C CA . LEU A 1 161 ? -27.600 9.770 38.689 1.00 86.69 161 LEU A CA 1
ATOM 1341 C C . LEU A 1 161 ? -28.659 9.149 39.599 1.00 86.69 161 LEU A C 1
ATOM 1343 O O . LEU A 1 161 ? -29.824 9.550 39.596 1.00 86.69 161 LEU A O 1
ATOM 1347 N N . ASN A 1 162 ? -28.243 8.189 40.421 1.00 89.75 162 ASN A N 1
ATOM 1348 C CA . ASN A 1 162 ? -29.081 7.681 41.504 1.00 89.75 162 ASN A CA 1
ATOM 1349 C C . ASN A 1 162 ? -29.026 8.597 42.745 1.00 89.75 162 ASN A C 1
ATOM 1351 O O . ASN A 1 162 ? -28.179 9.484 42.851 1.00 89.75 162 ASN A O 1
ATOM 1355 N N . THR A 1 163 ? -29.932 8.387 43.707 1.00 90.06 163 THR A N 1
ATOM 1356 C CA . THR A 1 163 ? -30.032 9.238 44.908 1.00 90.06 163 THR A CA 1
ATOM 1357 C C . THR A 1 163 ? -28.754 9.239 45.747 1.00 90.06 163 THR A C 1
ATOM 1359 O O . THR A 1 163 ? -28.356 10.292 46.230 1.00 90.06 163 THR A O 1
ATOM 1362 N N . GLY A 1 164 ? -28.067 8.099 45.868 1.00 91.12 164 GLY A N 1
ATOM 1363 C CA . GLY A 1 164 ? -26.807 8.008 46.611 1.00 91.12 164 GLY A CA 1
ATOM 1364 C C . GLY A 1 164 ? -25.648 8.730 45.916 1.00 91.12 164 GLY A C 1
ATOM 1365 O O . GLY A 1 164 ? -24.829 9.369 46.571 1.00 91.12 164 GLY A O 1
ATOM 1366 N N . GLU A 1 165 ? -25.592 8.686 44.584 1.00 89.12 165 GLU A N 1
ATOM 1367 C CA . GLU A 1 165 ? -24.612 9.442 43.793 1.00 89.12 165 GLU A CA 1
ATOM 1368 C C . GLU A 1 165 ? -24.849 10.954 43.889 1.00 89.12 165 GLU A C 1
ATOM 1370 O O . GLU A 1 165 ? -23.891 11.728 43.916 1.00 89.12 165 GLU A O 1
ATOM 1375 N N . LEU A 1 166 ? -26.113 11.377 43.977 1.00 89.69 166 LEU A N 1
ATOM 1376 C CA . LEU A 1 166 ? -26.484 12.781 44.130 1.00 89.69 166 LEU A CA 1
ATOM 1377 C C . LEU A 1 166 ? -26.125 13.320 45.524 1.00 89.69 166 LEU A C 1
ATOM 1379 O O . LEU A 1 166 ? -25.524 14.387 45.621 1.00 89.69 166 LEU A O 1
ATOM 1383 N N . GLU A 1 167 ? -26.401 12.556 46.585 1.00 92.50 167 GLU A N 1
ATOM 1384 C CA . GLU A 1 167 ? -25.972 12.877 47.958 1.00 92.50 167 GLU A CA 1
ATOM 1385 C C . GLU A 1 167 ? -24.440 12.968 48.064 1.00 92.50 167 GLU A C 1
ATOM 1387 O O . GLU A 1 167 ? -23.890 13.862 48.712 1.00 92.50 167 GLU A O 1
ATOM 1392 N N . GLN A 1 168 ? -23.719 12.070 47.384 1.00 93.44 168 GLN A N 1
ATOM 1393 C CA . GLN A 1 168 ? -22.259 12.102 47.348 1.00 93.44 168 GLN A CA 1
ATOM 1394 C C . GLN A 1 168 ? -21.726 13.348 46.622 1.00 93.44 168 GLN A C 1
ATOM 1396 O O . GLN A 1 168 ? -20.725 13.930 47.051 1.00 93.44 168 GLN A O 1
ATOM 1401 N N . LEU A 1 169 ? -22.382 13.764 45.537 1.00 92.44 169 LEU A N 1
ATOM 1402 C CA . LEU A 1 169 ? -22.041 14.977 44.796 1.00 92.44 169 LEU A CA 1
ATOM 1403 C C . LEU A 1 169 ? -22.293 16.239 45.636 1.00 92.44 169 LEU A C 1
ATOM 1405 O O . LEU A 1 169 ? -21.438 17.124 45.688 1.00 92.44 169 LEU A O 1
ATOM 1409 N N . GLU A 1 170 ? -23.425 16.292 46.339 1.00 92.00 170 GLU A N 1
ATOM 1410 C CA . GLU A 1 170 ? -23.770 17.373 47.266 1.00 92.00 170 GLU A CA 1
ATOM 1411 C C . GLU A 1 170 ? -22.738 17.489 48.395 1.00 92.00 170 GLU A C 1
ATOM 1413 O O . GLU A 1 170 ? -22.200 18.572 48.639 1.00 92.00 170 GLU A O 1
ATOM 1418 N N . SER A 1 171 ? -22.378 16.363 49.019 1.00 94.25 171 SER A N 1
ATOM 1419 C CA . SER A 1 171 ? -21.361 16.322 50.072 1.00 94.25 171 SER A CA 1
ATOM 1420 C C . SER A 1 171 ? -19.999 16.836 49.585 1.00 94.25 171 SER A C 1
ATOM 1422 O O . SER A 1 171 ? -19.352 17.625 50.278 1.00 94.25 171 SER A O 1
ATOM 1424 N N . GLN A 1 172 ? -19.576 16.462 48.370 1.00 93.25 172 GLN A N 1
ATOM 1425 C CA . GLN A 1 172 ? -18.327 16.959 47.780 1.00 93.25 172 GLN A CA 1
ATOM 1426 C C . GLN A 1 172 ? -18.347 18.476 47.563 1.00 93.25 172 GLN A C 1
ATOM 1428 O O . GLN A 1 172 ? -17.384 19.155 47.928 1.00 93.25 172 GLN A O 1
ATOM 1433 N N . LEU A 1 173 ? -19.439 19.023 47.022 1.00 92.25 173 LEU A N 1
ATOM 1434 C CA . LEU A 1 173 ? -19.587 20.466 46.816 1.00 92.25 173 LEU A CA 1
ATOM 1435 C C . LEU A 1 173 ? -19.602 21.227 48.145 1.00 92.25 173 LEU A C 1
ATOM 1437 O O . LEU A 1 173 ? -18.939 22.257 48.278 1.00 92.25 173 LEU A O 1
ATOM 1441 N N . GLU A 1 174 ? -20.301 20.705 49.153 1.00 94.75 174 GLU A N 1
ATOM 1442 C CA . GLU A 1 174 ? -20.358 21.318 50.476 1.00 94.75 174 GLU A CA 1
ATOM 1443 C C . GLU A 1 174 ? -18.976 21.332 51.152 1.00 94.75 174 GLU A C 1
ATOM 1445 O O . GLU A 1 174 ? -18.578 22.340 51.741 1.00 94.75 174 GLU A O 1
ATOM 1450 N N . MET A 1 175 ? -18.205 20.245 51.024 1.00 93.19 175 MET A N 1
ATOM 1451 C CA . MET A 1 175 ? -16.823 20.172 51.508 1.00 93.19 175 MET A CA 1
ATOM 1452 C C . MET A 1 175 ? -15.909 21.177 50.799 1.00 93.19 175 MET A C 1
ATOM 1454 O O . MET A 1 175 ? -15.164 21.896 51.468 1.00 93.19 175 MET A O 1
ATOM 1458 N N . SER A 1 176 ? -15.972 21.271 49.466 1.00 91.81 176 SER A N 1
ATOM 1459 C CA . SER A 1 176 ? -15.180 22.243 48.700 1.00 91.81 176 SER A CA 1
ATOM 1460 C C . SER A 1 176 ? -15.539 23.688 49.058 1.00 91.81 176 SER A C 1
ATOM 1462 O O . SER A 1 176 ? -14.643 24.507 49.261 1.00 91.81 176 SER A O 1
ATOM 1464 N N . LEU A 1 177 ? -16.829 23.997 49.221 1.00 93.38 177 LEU A N 1
ATOM 1465 C CA . LEU A 1 177 ? -17.291 25.317 49.658 1.00 93.38 177 LEU A CA 1
ATOM 1466 C C . LEU A 1 177 ? -16.827 25.652 51.077 1.00 93.38 177 LEU A C 1
ATOM 1468 O O . LEU A 1 177 ? -16.394 26.778 51.321 1.00 93.38 177 LEU A O 1
ATOM 1472 N N . LYS A 1 178 ? -16.883 24.695 52.012 1.00 94.56 178 LYS A N 1
ATOM 1473 C CA . LYS A 1 178 ? -16.333 24.867 53.368 1.00 94.56 178 LYS A CA 1
ATOM 1474 C C . LYS A 1 178 ? -14.840 25.187 53.314 1.00 94.56 178 LYS A C 1
ATOM 1476 O O . LYS A 1 178 ? -14.405 26.090 54.020 1.00 94.56 178 LYS A O 1
ATOM 1481 N N . HIS A 1 179 ? -14.088 24.511 52.445 1.00 92.31 179 HIS A N 1
ATOM 1482 C CA . HIS A 1 179 ? -12.658 24.755 52.265 1.00 92.31 179 HIS A CA 1
ATOM 1483 C C . HIS A 1 179 ? -12.378 26.177 51.760 1.00 92.31 179 HIS A C 1
ATOM 1485 O O . HIS A 1 179 ? -11.629 26.906 52.404 1.00 92.31 179 HIS A O 1
ATOM 1491 N N . ILE A 1 180 ? -13.059 26.606 50.689 1.00 93.25 180 ILE A N 1
ATOM 1492 C CA . ILE A 1 180 ? -12.922 27.957 50.110 1.00 93.25 180 ILE A CA 1
ATOM 1493 C C . ILE A 1 180 ? -13.312 29.048 51.113 1.00 93.25 180 ILE A C 1
ATOM 1495 O O . ILE A 1 180 ? -12.723 30.118 51.120 1.00 93.25 180 ILE A O 1
ATOM 1499 N N . ARG A 1 181 ? -14.312 28.799 51.963 1.00 91.12 181 ARG A N 1
ATOM 1500 C CA . ARG A 1 181 ? -14.759 29.762 52.983 1.00 91.12 181 ARG A CA 1
ATOM 1501 C C . ARG A 1 181 ? -13.851 29.813 54.213 1.00 91.12 181 ARG A C 1
ATOM 1503 O O . ARG A 1 181 ? -13.980 30.743 55.003 1.00 91.12 181 ARG A O 1
ATOM 1510 N N . SER A 1 182 ? -13.022 28.790 54.414 1.00 84.81 182 SER A N 1
ATOM 1511 C CA . SER A 1 182 ? -12.060 28.712 55.520 1.00 84.81 182 SER A CA 1
ATOM 1512 C C . SER A 1 182 ? -10.680 29.282 55.177 1.00 84.81 182 SER A C 1
ATOM 1514 O O . SER A 1 182 ? -9.922 29.587 56.095 1.00 84.81 182 SER A O 1
ATOM 1516 N N . THR A 1 183 ? -10.369 29.416 53.884 1.00 67.25 183 THR A N 1
ATOM 1517 C CA . THR A 1 183 ? -9.204 30.135 53.335 1.00 67.25 183 THR A CA 1
ATOM 1518 C C . THR A 1 183 ? -9.515 31.604 53.118 1.00 67.25 183 THR A C 1
ATOM 1520 O O . THR A 1 183 ? -8.648 32.437 53.454 1.00 67.25 183 THR A O 1
#

Organism: Colocasia esculenta (NCBI:txid4460)

Radius of gyration: 31.48 Å; Cα contacts (8 Å, |Δi|>4): 59; chains: 1; bounding box: 56×70×86 Å

Sequence (183 aa):
RRRGEEEEEEEGRVQRERREEEEEEEEKSRRERRWVWVRGLGEMGRGRVELKRIENKINRQVTFAKRRNGLLKKAYELSVLCDAEVALIVFSSRGKVYEFSSGSMLKTLERYQKCSYSVAETVVPSKETQSWYQEYLRLKGRVETLQRSQRNLLGEDLGSLNTGELEQLESQLEMSLKHIRST

InterPro domains:
  IPR002100 Transcription factor, MADS-box [PF00319] (53-100)
  IPR002100 Transcription factor, MADS-box [PR00404] (46-66)
  IPR002100 Transcription factor, MADS-box [PR00404] (66-81)
  IPR002100 Transcription factor, MADS-box [PR00404] (81-102)
  IPR002100 Transcription factor, MADS-box [PS00350] (46-100)
  IPR002100 Transcription factor, MADS-box [PS50066] (44-104)
  IPR002100 Transcription factor, MADS-box [SM00432] (44-103)
  IPR002487 Transcription factor, K-box [PF01486] (126-182)
  IPR002487 Transcription factor, K-box [PS51297] (129-183)
  IPR033896 MADS MEF2-like, N-terminal [cd00265] (45-118)
  IPR036879 Transcription factor, MADS-box superfamily [G3DSA:3.40.1810.10] (56-128)
  IPR036879 Transcription factor, MADS-box superfamily [SSF55455] (45-130)
  IPR050142 MADS-box/MEF2 Transcription Factor [PTHR48019] (46-183)